Protein AF-A0A6G0V0Q5-F1 (afdb_monomer)

Radius of gyration: 39.5 Å; Cα contacts (8 Å, |Δi|>4): 167; chains: 1; bounding box: 77×67×100 Å

Mean predicted aligned error: 22.13 Å

Foldseek 3Di:
DDDDDDDDDDDDDDDPPVVVVVVVVVVVVVVPDPDDPCVVVVPPDCPVPVVVVVVVVQVVDPVNVVLVVQVVVLVVQLVVCVVVVPVVSNVVSVVSVVVSVVVVVCCVVVVCVVVVVPDDDDDDPDDDDPPVCPVVVCVVVVQDVVNVVLVVLLVQLLVLLVVLLVLVVCVVVVVDDLVVSQVVNLVSLVSNVVSVVVNPPDDPVVSCVVVVPDRPPSVVCNVVSGGPSPPVCPVLVVLVVLLLVLLVVLLVCLVVVNFQLLVNQVSLVSNLVSQVPNPPQDPPQQLNVLSVVVNVVSVPDDRRDGDDPVRSVVNSVSSVVSSVSVVVVVVVD

Solvent-accessible surface area (backbone atoms only — not comparable to full-atom values): 19683 Å² total; per-residue (Å²): 135,87,90,86,83,82,88,80,85,80,84,81,84,78,75,86,63,71,60,53,62,57,50,55,54,51,56,58,61,61,72,76,52,85,79,77,66,71,81,70,74,69,64,84,82,46,74,71,58,55,52,51,50,53,50,50,60,42,66,72,38,78,66,52,56,52,54,52,50,53,53,51,50,48,51,53,52,33,53,56,28,61,75,66,72,43,66,72,60,37,52,52,40,60,52,48,56,56,53,54,55,49,50,54,51,51,50,52,55,49,49,50,54,59,56,66,73,69,69,85,86,79,94,72,96,82,75,80,81,88,50,78,58,58,61,52,48,54,60,62,72,63,54,52,74,67,53,51,54,52,50,52,44,52,50,51,44,51,50,43,50,53,51,44,30,49,50,53,54,37,47,78,65,67,76,52,55,70,69,60,45,43,56,53,44,49,51,45,55,52,50,45,54,54,39,52,66,74,41,80,93,65,55,69,68,58,48,32,62,77,70,66,57,87,45,74,67,29,48,57,36,63,76,64,72,51,41,88,82,65,70,61,51,68,67,49,49,52,42,48,52,49,37,55,49,39,52,50,51,55,46,49,40,49,73,71,69,58,37,45,36,62,72,51,47,58,52,49,50,52,35,47,52,42,56,68,67,41,80,87,57,62,93,81,36,67,41,58,55,53,50,49,53,52,45,57,56,55,69,74,48,56,59,88,40,64,58,52,73,68,55,47,54,52,48,45,54,51,51,52,52,24,51,51,52,48,55,52,51,65,74,76,106

Structure (mmCIF, N/CA/C/O backbone):
data_AF-A0A6G0V0Q5-F1
#
_entry.id   AF-A0A6G0V0Q5-F1
#
loop_
_atom_site.group_PDB
_atom_site.id
_atom_site.type_symbol
_atom_site.label_atom_id
_atom_site.label_alt_id
_atom_site.label_comp_id
_atom_site.label_asym_id
_atom_site.label_entity_id
_atom_site.label_seq_id
_atom_site.pdbx_PDB_ins_code
_atom_site.Cartn_x
_atom_site.Cartn_y
_atom_site.Cartn_z
_atom_site.occupancy
_atom_site.B_iso_or_equiv
_atom_site.auth_seq_id
_atom_site.auth_comp_id
_atom_site.auth_asym_id
_atom_site.auth_atom_id
_atom_site.pdbx_PDB_model_num
ATOM 1 N N . MET A 1 1 ? -13.270 -45.642 -0.112 1.00 34.53 1 MET A N 1
ATOM 2 C CA . MET A 1 1 ? -12.967 -46.351 -1.374 1.00 34.53 1 MET A CA 1
ATOM 3 C C . MET A 1 1 ? -13.777 -45.644 -2.451 1.00 34.53 1 MET A C 1
ATOM 5 O O . MET A 1 1 ? -14.991 -45.691 -2.384 1.00 34.53 1 MET A O 1
ATOM 9 N N . ALA A 1 2 ? -13.220 -44.629 -3.108 1.00 39.75 2 ALA A N 1
ATOM 10 C CA . ALA A 1 2 ? -12.424 -44.746 -4.333 1.00 39.75 2 ALA A CA 1
ATOM 11 C C . ALA A 1 2 ? -13.223 -45.401 -5.471 1.00 39.75 2 ALA A C 1
ATOM 13 O O . ALA A 1 2 ? -13.279 -46.619 -5.514 1.00 39.75 2 ALA A O 1
ATOM 14 N N . GLU A 1 3 ? -13.777 -44.603 -6.390 1.00 33.19 3 GLU A N 1
ATOM 15 C CA . GLU A 1 3 ? -13.448 -44.770 -7.809 1.00 33.19 3 GLU A CA 1
ATOM 16 C C . GLU A 1 3 ? -13.852 -43.571 -8.671 1.00 33.19 3 GLU A C 1
ATOM 18 O O . GLU A 1 3 ? -14.898 -42.946 -8.524 1.00 33.19 3 GLU A O 1
ATOM 23 N N . ASN A 1 4 ? -12.918 -43.255 -9.553 1.00 41.00 4 ASN A N 1
ATOM 24 C CA . ASN A 1 4 ? -12.816 -42.133 -10.457 1.00 41.00 4 ASN A CA 1
ATOM 25 C C . ASN A 1 4 ? -13.014 -42.697 -11.866 1.00 41.00 4 ASN A C 1
ATOM 27 O O . ASN A 1 4 ? -12.263 -43.594 -12.238 1.00 41.00 4 ASN A O 1
ATOM 31 N N . THR A 1 5 ? -13.945 -42.181 -12.674 1.00 41.25 5 THR A N 1
ATOM 32 C CA . THR A 1 5 ? -13.919 -42.430 -14.127 1.00 41.25 5 THR A CA 1
ATOM 33 C C . THR A 1 5 ? -14.506 -41.279 -14.963 1.00 41.25 5 THR A C 1
ATOM 35 O O . THR A 1 5 ? -15.700 -41.169 -15.200 1.00 41.25 5 THR A O 1
ATOM 38 N N . LYS A 1 6 ? -13.583 -40.440 -15.455 1.00 40.84 6 LYS A N 1
ATOM 39 C CA . LYS A 1 6 ? -13.420 -39.997 -16.860 1.00 40.84 6 LYS A CA 1
ATOM 40 C C . LYS A 1 6 ? -14.631 -39.352 -17.571 1.00 40.84 6 LYS A C 1
ATOM 42 O O . LYS A 1 6 ? -15.393 -40.015 -18.268 1.00 40.84 6 LYS A O 1
ATOM 47 N N . LYS A 1 7 ? -14.686 -38.010 -17.554 1.00 44.44 7 LYS A N 1
ATOM 48 C CA . LYS A 1 7 ? -15.401 -37.204 -18.566 1.00 44.44 7 LYS A CA 1
ATOM 49 C C . LYS A 1 7 ? -14.615 -37.215 -19.884 1.00 44.44 7 LYS A C 1
ATOM 51 O O . LYS A 1 7 ? -13.505 -36.695 -19.949 1.00 44.44 7 LYS A O 1
ATOM 56 N N . PHE A 1 8 ? -15.198 -37.805 -20.923 1.00 36.19 8 PHE A N 1
ATOM 57 C CA . PHE A 1 8 ? -14.689 -37.757 -22.293 1.00 36.19 8 PHE A CA 1
ATOM 58 C C . PHE A 1 8 ? -14.860 -36.349 -22.882 1.00 36.19 8 PHE A C 1
ATOM 60 O O . PHE A 1 8 ? -15.952 -35.784 -22.863 1.00 36.19 8 PHE A O 1
ATOM 67 N N . MET A 1 9 ? -13.770 -35.790 -23.406 1.00 36.09 9 MET A N 1
ATOM 68 C CA . MET A 1 9 ? -13.734 -34.505 -24.101 1.00 36.09 9 MET A CA 1
ATOM 69 C C . MET A 1 9 ? -14.060 -34.740 -25.580 1.00 36.09 9 MET A C 1
ATOM 71 O O . MET A 1 9 ? -13.239 -35.247 -26.342 1.00 36.09 9 MET A O 1
ATOM 75 N N . THR A 1 10 ? -15.293 -34.436 -25.975 1.00 35.78 10 THR A N 1
ATOM 76 C CA . THR A 1 10 ? -15.750 -34.476 -27.370 1.00 35.78 10 THR A CA 1
ATOM 77 C C . THR A 1 10 ? -15.292 -33.219 -28.105 1.00 35.78 10 THR A C 1
ATOM 79 O O . THR A 1 10 ? -15.740 -32.119 -27.783 1.00 35.78 10 THR A O 1
ATOM 82 N N . TRP A 1 11 ? -14.421 -33.376 -29.102 1.00 36.09 11 TRP A N 1
ATOM 83 C CA . TRP A 1 11 ? -14.030 -32.300 -30.014 1.00 36.09 11 TRP A CA 1
ATOM 84 C C . TRP A 1 11 ? -15.169 -32.004 -30.997 1.00 36.09 11 TRP A C 1
ATOM 86 O O . TRP A 1 11 ? -15.582 -32.874 -31.762 1.00 36.09 11 TRP A O 1
ATOM 96 N N . ARG A 1 12 ? -15.688 -30.772 -30.970 1.00 39.75 12 ARG A N 1
ATOM 97 C CA . ARG A 1 12 ? -16.626 -30.246 -31.970 1.00 39.75 12 ARG A CA 1
ATOM 98 C C . ARG A 1 12 ? -15.810 -29.721 -33.155 1.00 39.75 12 ARG A C 1
ATOM 100 O O . ARG A 1 12 ? -15.007 -28.814 -32.979 1.00 39.75 12 ARG A O 1
ATOM 107 N N . VAL A 1 13 ? -15.997 -30.306 -34.337 1.00 52.47 13 VAL A N 1
ATOM 108 C CA . VAL A 1 13 ? -15.347 -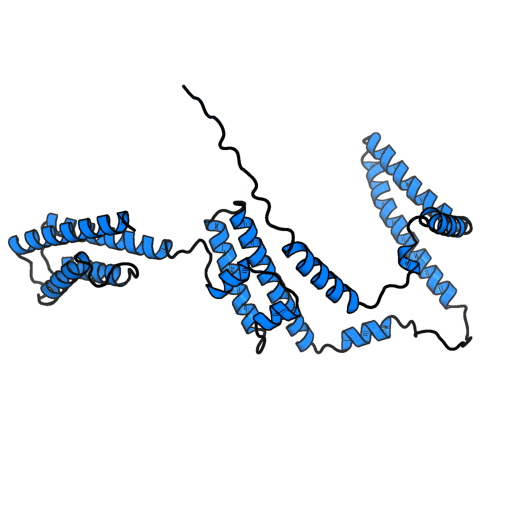29.873 -35.585 1.00 52.47 13 VAL A CA 1
ATOM 109 C C . VAL A 1 13 ? -16.113 -28.670 -36.142 1.00 52.47 13 VAL A C 1
ATOM 111 O O . VAL A 1 13 ? -17.289 -28.801 -36.477 1.00 52.47 13 VAL A O 1
ATOM 114 N N . GLU A 1 14 ? -15.471 -27.501 -36.205 1.00 46.00 14 GLU A N 1
ATOM 115 C CA . GLU A 1 14 ? -16.023 -26.308 -36.863 1.00 46.00 14 GLU A CA 1
ATOM 116 C C . GLU A 1 14 ? -15.922 -26.397 -38.402 1.00 46.00 14 GLU A C 1
ATOM 118 O O . GLU A 1 14 ? -15.010 -27.053 -38.920 1.00 46.00 14 GLU A O 1
ATOM 123 N N . PRO A 1 15 ? -16.840 -25.760 -39.159 1.00 45.09 15 PRO A N 1
ATOM 124 C CA . PRO A 1 15 ? -16.882 -25.861 -40.614 1.00 45.09 15 PRO A CA 1
ATOM 125 C C . PRO A 1 15 ? -15.706 -25.165 -41.314 1.00 45.09 15 PRO A C 1
ATOM 127 O O . PRO A 1 15 ? -15.159 -24.162 -40.864 1.00 45.09 15 PRO A O 1
ATOM 130 N N . ARG A 1 16 ? -15.372 -25.706 -42.488 1.00 44.28 16 ARG A N 1
ATOM 131 C CA . ARG A 1 16 ? -14.200 -25.461 -43.347 1.00 44.28 16 ARG A CA 1
ATOM 132 C C . ARG A 1 16 ? -14.126 -24.075 -44.022 1.00 44.28 16 ARG A C 1
ATOM 134 O O . ARG A 1 16 ? -13.493 -23.964 -45.068 1.00 44.28 16 ARG A O 1
ATOM 141 N N . GLU A 1 17 ? -14.765 -23.041 -43.480 1.00 43.56 17 GLU A N 1
ATOM 142 C CA . GLU A 1 17 ? -14.774 -21.690 -44.073 1.00 43.56 17 GLU A CA 1
ATOM 143 C C . GLU A 1 17 ? -13.626 -20.803 -43.554 1.00 43.56 17 GLU A C 1
ATOM 145 O O . GLU A 1 17 ? -13.048 -20.035 -44.322 1.00 43.56 17 GLU A O 1
ATOM 150 N N . SER A 1 18 ? -13.171 -21.001 -42.311 1.00 44.22 18 SER A N 1
ATOM 151 C CA . SER A 1 18 ? -12.103 -20.197 -41.682 1.00 44.22 18 SER A CA 1
ATOM 152 C C . SER A 1 18 ? -10.687 -20.450 -42.231 1.00 44.22 18 SER A C 1
ATOM 154 O O . SER A 1 18 ? -9.778 -19.642 -42.032 1.00 44.22 18 SER A O 1
ATOM 156 N N . LEU A 1 19 ? -10.482 -21.545 -42.971 1.00 46.09 19 LEU A N 1
ATOM 157 C CA . LEU A 1 19 ? -9.194 -21.866 -43.603 1.00 46.09 19 LEU A CA 1
ATOM 158 C C . LEU A 1 19 ? -8.945 -21.062 -44.888 1.00 46.09 19 LEU A C 1
ATOM 160 O O . LEU A 1 19 ? -7.790 -20.859 -45.268 1.00 46.09 19 LEU A O 1
ATOM 164 N N . ASN A 1 20 ? -10.003 -20.577 -45.546 1.00 46.88 20 ASN A N 1
ATOM 165 C CA . ASN A 1 20 ? -9.867 -19.855 -46.811 1.00 46.88 20 ASN A CA 1
ATOM 166 C C . ASN A 1 20 ? -9.464 -18.385 -46.592 1.00 46.88 20 ASN A C 1
ATOM 168 O O . ASN A 1 20 ? -8.639 -17.860 -47.337 1.00 46.88 20 ASN A O 1
ATOM 172 N N . GLU A 1 21 ? -9.933 -17.740 -45.518 1.00 46.75 21 GLU A N 1
ATOM 173 C CA . GLU A 1 21 ? -9.506 -16.376 -45.150 1.00 46.75 21 GLU A CA 1
ATOM 174 C C . GLU A 1 21 ? -8.035 -16.306 -44.708 1.00 46.75 21 GLU A C 1
ATOM 176 O O . GLU A 1 21 ? -7.322 -15.344 -45.024 1.00 46.75 21 GLU A O 1
ATOM 181 N N . GLN A 1 22 ? -7.533 -17.359 -44.054 1.00 45.41 22 GLN A N 1
ATOM 182 C CA . GLN A 1 22 ? -6.114 -17.464 -43.702 1.00 45.41 22 GLN A CA 1
ATOM 183 C C . GLN A 1 22 ? -5.225 -17.723 -44.933 1.00 45.41 22 GLN A C 1
ATOM 185 O O . GLN A 1 22 ? -4.108 -17.201 -45.006 1.00 45.41 22 GLN A O 1
ATOM 190 N N . ALA A 1 23 ? -5.720 -18.464 -45.932 1.00 48.12 23 ALA A N 1
ATOM 191 C CA . ALA A 1 23 ? -5.013 -18.703 -47.192 1.00 48.12 23 ALA A CA 1
ATOM 192 C C . ALA A 1 23 ? -4.948 -17.446 -48.083 1.00 48.12 23 ALA A C 1
ATOM 194 O O . ALA A 1 23 ? -3.892 -17.137 -48.642 1.00 48.12 23 ALA A O 1
ATOM 195 N N . VAL A 1 24 ? -6.032 -16.664 -48.154 1.00 50.34 24 VAL A N 1
ATOM 196 C CA . VAL A 1 24 ? -6.073 -15.391 -48.900 1.00 50.34 24 VAL A CA 1
ATOM 197 C C . VAL A 1 24 ? -5.169 -14.332 -48.253 1.00 50.34 24 VAL A C 1
ATOM 199 O O . VAL A 1 24 ? -4.482 -13.594 -48.964 1.00 50.34 24 VAL A O 1
ATOM 202 N N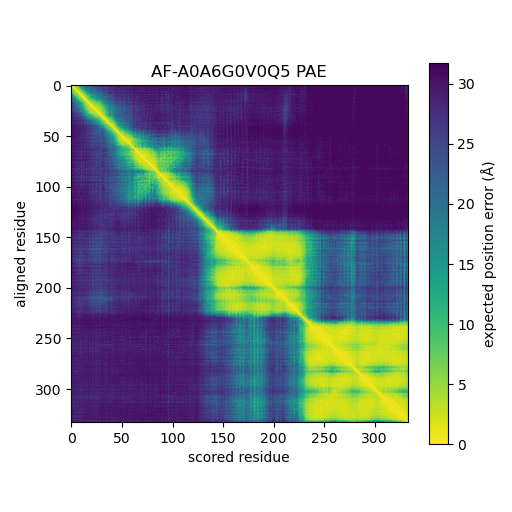 . SER A 1 25 ? -5.084 -14.302 -46.918 1.00 46.94 25 SER A N 1
ATOM 203 C CA . SER A 1 25 ? -4.175 -13.400 -46.193 1.00 46.94 25 SER A CA 1
ATOM 204 C C . SER A 1 25 ? -2.698 -13.769 -46.382 1.00 46.94 25 SER A C 1
ATOM 206 O O . SER A 1 25 ? -1.870 -12.879 -46.578 1.00 46.94 25 SER A O 1
ATOM 208 N N . ARG A 1 26 ? -2.351 -15.067 -46.423 1.00 45.91 26 ARG A N 1
ATOM 209 C CA . ARG A 1 26 ? -0.985 -15.518 -46.764 1.00 45.91 26 ARG A CA 1
ATOM 210 C C . ARG A 1 26 ? -0.574 -15.129 -48.187 1.00 45.91 26 ARG A C 1
ATOM 212 O O . ARG A 1 26 ? 0.546 -14.659 -48.367 1.00 45.91 26 ARG A O 1
ATOM 219 N N . ASN A 1 27 ? -1.480 -15.240 -49.162 1.00 43.81 27 ASN A N 1
ATOM 220 C CA . ASN A 1 27 ? -1.188 -14.894 -50.559 1.00 43.81 27 ASN A CA 1
ATOM 221 C C . ASN A 1 27 ? -1.020 -13.385 -50.809 1.00 43.81 27 ASN A C 1
ATOM 223 O O . ASN A 1 27 ? -0.311 -12.989 -51.733 1.00 43.81 27 ASN A O 1
ATOM 227 N N . ARG A 1 28 ? -1.626 -12.515 -49.988 1.00 45.28 28 ARG A N 1
ATOM 228 C CA . ARG A 1 28 ? -1.361 -11.065 -50.065 1.00 45.28 28 ARG A CA 1
ATOM 229 C C . ARG A 1 28 ? -0.035 -10.668 -49.419 1.00 45.28 28 ARG A C 1
ATOM 231 O O . ARG A 1 28 ? 0.594 -9.722 -49.882 1.00 45.28 28 ARG A O 1
ATOM 238 N N . ILE A 1 29 ? 0.418 -11.408 -48.405 1.00 43.00 29 ILE A N 1
ATOM 239 C CA . ILE A 1 29 ? 1.735 -11.194 -47.787 1.00 43.00 29 ILE A CA 1
ATOM 240 C C . ILE A 1 29 ? 2.863 -11.646 -48.733 1.00 43.00 29 ILE A C 1
ATOM 242 O O . ILE A 1 29 ? 3.910 -11.004 -48.777 1.00 43.00 29 ILE A O 1
ATOM 246 N N . SER A 1 30 ? 2.645 -12.681 -49.555 1.00 42.72 30 SER A N 1
ATOM 247 C CA . SER A 1 30 ? 3.636 -13.154 -50.536 1.00 42.72 30 SER A CA 1
ATOM 248 C C . SER A 1 30 ? 3.780 -12.275 -51.787 1.00 42.72 30 SER A C 1
ATOM 250 O O . SER A 1 30 ? 4.766 -12.416 -52.497 1.00 42.72 30 SER A O 1
ATOM 252 N N . ALA A 1 31 ? 2.834 -11.373 -52.070 1.00 46.22 31 ALA A N 1
ATOM 253 C CA . ALA A 1 31 ? 2.864 -10.516 -53.263 1.00 46.22 31 ALA A CA 1
ATOM 254 C C . ALA A 1 31 ? 3.615 -9.178 -53.068 1.00 46.22 31 ALA A C 1
ATOM 256 O O . ALA A 1 31 ? 3.847 -8.462 -54.037 1.00 46.22 31 ALA A O 1
ATOM 257 N N . ILE A 1 32 ? 3.979 -8.822 -51.828 1.00 46.44 32 ILE A N 1
ATOM 258 C CA . ILE A 1 32 ? 4.611 -7.529 -51.479 1.00 46.44 32 ILE A CA 1
ATOM 259 C C . ILE A 1 32 ? 6.122 -7.679 -51.207 1.00 46.44 32 ILE A C 1
ATOM 261 O O . ILE A 1 32 ? 6.844 -6.692 -51.080 1.00 46.44 32 ILE A O 1
ATOM 265 N N . ILE A 1 33 ? 6.631 -8.911 -51.161 1.00 41.56 33 ILE A N 1
ATOM 266 C CA . ILE A 1 33 ? 8.054 -9.196 -50.969 1.00 41.56 33 ILE A CA 1
ATOM 267 C C . ILE A 1 33 ? 8.647 -9.526 -52.346 1.00 41.56 33 ILE A C 1
ATOM 269 O O . ILE A 1 33 ? 8.149 -10.450 -52.989 1.00 41.56 33 ILE A O 1
ATOM 273 N N . PRO A 1 34 ? 9.681 -8.813 -52.830 1.00 40.66 34 PRO A N 1
ATOM 274 C CA . PRO A 1 34 ? 10.358 -9.208 -54.058 1.00 40.66 34 PRO A CA 1
ATOM 275 C C . PRO A 1 34 ? 10.940 -10.616 -53.887 1.00 40.66 34 PRO A C 1
ATOM 277 O O . PRO A 1 34 ? 11.586 -10.916 -52.880 1.00 40.66 34 PRO A O 1
ATOM 280 N N . SER A 1 35 ? 10.678 -11.486 -54.859 1.00 53.34 35 SER A N 1
ATOM 281 C CA . SER A 1 35 ? 11.159 -12.863 -54.881 1.00 53.34 35 SER A CA 1
ATOM 282 C C . SER A 1 35 ? 12.685 -12.894 -54.842 1.00 53.34 35 SER A C 1
ATOM 284 O O . SER A 1 35 ? 13.363 -12.202 -55.599 1.00 53.34 35 SER A O 1
ATOM 286 N N . ILE A 1 36 ? 13.220 -13.734 -53.961 1.00 43.25 36 ILE A N 1
ATOM 287 C CA . ILE A 1 36 ? 14.634 -14.107 -53.951 1.00 43.25 36 ILE A CA 1
ATOM 288 C C . ILE A 1 36 ? 14.915 -14.857 -55.271 1.00 43.25 36 ILE A C 1
ATOM 290 O O . ILE A 1 36 ? 14.107 -15.717 -55.630 1.00 43.25 36 ILE A O 1
ATOM 294 N N . PRO A 1 37 ? 16.004 -14.556 -56.004 1.00 42.22 37 PRO A N 1
ATOM 295 C CA . PRO A 1 37 ? 16.344 -15.261 -57.241 1.00 42.22 37 PRO A CA 1
ATOM 296 C C . PRO A 1 37 ? 16.457 -16.778 -57.009 1.00 42.22 37 PRO A C 1
ATOM 298 O O . PRO A 1 37 ? 16.998 -17.221 -55.991 1.00 42.22 37 PRO A O 1
ATOM 301 N N . GLU A 1 38 ? 15.936 -17.574 -57.952 1.00 46.81 38 GLU A N 1
ATOM 302 C CA . GLU A 1 38 ? 15.825 -19.045 -57.863 1.00 46.81 38 GLU A CA 1
ATOM 303 C C . GLU A 1 38 ? 17.177 -19.774 -57.708 1.00 46.81 38 GLU A C 1
ATOM 305 O O . GLU A 1 38 ? 17.227 -20.942 -57.314 1.00 46.81 38 GLU A O 1
ATOM 310 N N . ASP A 1 39 ? 18.286 -19.062 -57.895 1.00 41.56 39 ASP A N 1
ATOM 311 C CA . ASP A 1 39 ? 19.655 -19.552 -57.727 1.00 41.56 39 ASP A CA 1
ATOM 312 C C . ASP A 1 39 ? 19.982 -19.902 -56.258 1.00 41.56 39 ASP A C 1
ATOM 314 O O . ASP A 1 39 ? 20.827 -20.756 -55.985 1.00 41.56 39 ASP A O 1
ATOM 318 N N . ILE A 1 40 ? 19.284 -19.286 -55.293 1.00 41.00 40 ILE A N 1
ATOM 319 C CA . ILE A 1 40 ? 19.487 -19.529 -53.851 1.00 41.00 40 ILE A CA 1
ATOM 320 C C . ILE A 1 40 ? 18.658 -20.725 -53.347 1.00 41.00 40 ILE A C 1
ATOM 322 O O . ILE A 1 40 ? 19.045 -21.378 -52.376 1.00 41.00 40 ILE A O 1
ATOM 326 N N . LEU A 1 41 ? 17.545 -21.065 -54.007 1.00 39.81 41 LEU A N 1
ATOM 327 C CA . LEU A 1 41 ? 16.603 -22.090 -53.529 1.00 39.81 41 LEU A CA 1
ATOM 328 C C . LEU A 1 41 ? 16.871 -23.504 -54.072 1.00 39.81 41 LEU A C 1
ATOM 330 O O . LEU A 1 41 ? 16.374 -24.470 -53.497 1.00 39.81 41 LEU A O 1
ATOM 334 N N . SER A 1 42 ? 17.707 -23.665 -55.103 1.00 42.50 42 SER A N 1
ATOM 335 C CA . SER A 1 42 ? 18.097 -24.992 -55.619 1.00 42.50 42 SER A CA 1
ATOM 336 C C . SER A 1 42 ? 19.345 -25.603 -54.952 1.00 42.50 42 SER A C 1
ATOM 338 O O . SER A 1 42 ? 19.746 -26.723 -55.273 1.00 42.50 42 SER A O 1
ATOM 340 N N . SER A 1 43 ? 19.934 -24.945 -53.948 1.00 40.53 43 SER A N 1
ATOM 341 C CA . SER A 1 43 ? 21.175 -25.390 -53.285 1.00 40.53 43 SER A CA 1
ATOM 342 C C . SER A 1 43 ? 20.981 -26.449 -52.182 1.00 40.53 43 SER A C 1
ATOM 344 O O . SER A 1 43 ? 21.671 -26.452 -51.165 1.00 40.53 43 SER A O 1
ATOM 346 N N . GLY A 1 44 ? 20.079 -27.410 -52.396 1.00 39.56 44 GLY A N 1
ATOM 347 C CA . GLY A 1 44 ? 19.894 -28.582 -51.525 1.00 39.56 44 GLY A CA 1
ATOM 348 C C . GLY A 1 44 ? 20.911 -29.716 -51.738 1.00 39.56 44 GLY A C 1
ATOM 349 O O . GLY A 1 44 ? 20.859 -30.720 -51.038 1.00 39.56 44 GLY A O 1
ATOM 350 N N . SER A 1 45 ? 21.843 -29.590 -52.691 1.00 37.84 45 SER A N 1
ATOM 351 C CA . SER A 1 45 ? 22.806 -30.656 -53.024 1.00 37.84 45 SER A CA 1
ATOM 352 C C . SER A 1 45 ? 24.173 -30.126 -53.499 1.00 37.84 45 SER A C 1
ATOM 354 O O . SER A 1 45 ? 24.798 -30.704 -54.389 1.00 37.84 45 SER A O 1
ATOM 356 N N . GLN A 1 46 ? 24.663 -29.022 -52.922 1.00 37.19 46 GLN A N 1
ATOM 357 C CA . GLN A 1 46 ? 25.966 -28.430 -53.286 1.00 37.19 46 GLN A CA 1
ATOM 358 C C . GLN A 1 46 ? 26.958 -28.253 -52.124 1.00 37.19 46 GLN A C 1
ATOM 360 O O . GLN A 1 46 ? 28.075 -27.797 -52.347 1.00 37.19 46 GLN A O 1
ATOM 365 N N . GLY A 1 47 ? 26.633 -28.690 -50.902 1.00 38.25 47 GLY A N 1
ATOM 366 C CA . GLY A 1 47 ? 27.566 -28.600 -49.765 1.00 38.25 47 GLY A CA 1
ATOM 367 C C . GLY A 1 47 ? 28.858 -29.415 -49.948 1.00 38.25 47 GLY A C 1
ATOM 368 O O . GLY A 1 47 ? 29.920 -29.022 -49.474 1.00 38.25 47 GLY A O 1
ATOM 369 N N . ASN A 1 48 ? 28.801 -30.521 -50.699 1.00 41.72 48 ASN A N 1
ATOM 370 C CA . ASN A 1 48 ? 29.962 -31.387 -50.929 1.00 41.72 48 ASN A CA 1
ATOM 371 C C . ASN A 1 48 ? 30.899 -30.891 -52.044 1.00 41.72 48 ASN A C 1
ATOM 373 O O . ASN A 1 48 ? 32.074 -31.245 -52.048 1.00 41.72 48 ASN A O 1
ATOM 377 N N . THR A 1 49 ? 30.426 -30.076 -52.990 1.00 43.06 49 THR A N 1
ATOM 378 C CA . THR A 1 49 ? 31.231 -29.665 -54.158 1.00 43.06 49 THR A CA 1
ATOM 379 C C . THR A 1 49 ? 32.009 -28.374 -53.892 1.00 43.06 49 THR A C 1
ATOM 381 O O . THR A 1 49 ? 33.182 -28.288 -54.258 1.00 43.06 49 THR A O 1
ATOM 384 N N . GLU A 1 50 ? 31.411 -27.418 -53.177 1.00 42.22 50 GLU A N 1
ATOM 385 C CA . GLU A 1 50 ? 32.069 -26.174 -52.748 1.00 42.22 50 GLU A CA 1
ATOM 386 C C . GLU A 1 50 ? 33.132 -26.439 -51.671 1.00 42.22 50 GLU A C 1
ATOM 388 O O . GLU A 1 50 ? 34.275 -26.000 -51.802 1.00 42.22 50 GLU A O 1
ATOM 393 N N . MET A 1 51 ? 32.824 -27.276 -50.670 1.00 43.09 51 MET A N 1
ATOM 394 C CA . MET A 1 51 ? 33.804 -27.692 -49.661 1.00 43.09 51 MET A CA 1
ATOM 395 C C . MET A 1 51 ? 34.976 -28.456 -50.293 1.00 43.09 51 MET A C 1
ATOM 397 O O . MET A 1 51 ? 36.124 -28.200 -49.946 1.00 43.09 51 MET A O 1
ATOM 401 N N . ASN A 1 52 ? 34.731 -29.312 -51.292 1.00 48.03 52 ASN A N 1
ATOM 402 C CA . ASN A 1 52 ? 35.805 -29.994 -52.021 1.00 48.03 52 ASN A CA 1
ATOM 403 C C . ASN A 1 52 ? 36.644 -29.053 -52.903 1.00 48.03 52 ASN A C 1
ATOM 405 O O . ASN A 1 52 ? 37.831 -29.313 -53.091 1.00 48.03 52 ASN A O 1
ATOM 409 N N . ARG A 1 53 ? 36.081 -27.961 -53.435 1.00 50.25 53 ARG A N 1
ATOM 410 C CA . ARG A 1 53 ? 36.840 -26.936 -54.177 1.00 50.25 53 ARG A CA 1
ATOM 411 C C . ARG A 1 53 ? 37.698 -26.077 -53.253 1.00 50.25 53 ARG A C 1
ATOM 413 O O . ARG A 1 53 ? 38.864 -25.847 -53.564 1.00 50.25 53 ARG A O 1
ATOM 420 N N . LEU A 1 54 ? 37.160 -25.682 -52.101 1.00 50.28 54 LEU A N 1
ATOM 421 C CA . LEU A 1 54 ? 37.874 -24.910 -51.082 1.00 50.28 54 LEU A CA 1
ATOM 422 C C . LEU A 1 54 ? 38.976 -25.736 -50.406 1.00 50.28 54 LEU A C 1
ATOM 424 O O . LEU A 1 54 ? 40.090 -25.245 -50.235 1.00 50.28 54 LEU A O 1
ATOM 428 N N . VAL A 1 55 ? 38.715 -27.015 -50.112 1.00 54.53 55 VAL A N 1
ATOM 429 C CA . VAL A 1 55 ? 39.722 -27.966 -49.609 1.00 54.53 55 VAL A CA 1
ATOM 430 C C . VAL A 1 55 ? 40.810 -28.209 -50.655 1.00 54.53 55 VAL A C 1
ATOM 432 O O . VAL A 1 55 ? 41.989 -28.209 -50.308 1.00 54.53 55 VAL A O 1
ATOM 435 N N . LYS A 1 56 ? 40.456 -28.334 -51.942 1.00 53.78 56 LYS A N 1
ATOM 436 C CA . LYS A 1 56 ? 41.448 -28.435 -53.026 1.00 53.78 56 LYS A CA 1
ATOM 437 C C . LYS A 1 56 ? 42.305 -27.171 -53.145 1.00 53.78 56 LYS A C 1
ATOM 439 O O . LYS A 1 56 ? 43.518 -27.310 -53.229 1.00 53.78 56 LYS A O 1
ATOM 444 N N . HIS A 1 57 ? 41.714 -25.974 -53.059 1.00 52.88 57 HIS A N 1
ATOM 445 C CA . HIS A 1 57 ? 42.442 -24.693 -53.072 1.00 52.88 57 HIS A CA 1
ATOM 446 C C . HIS A 1 57 ? 43.342 -24.490 -51.840 1.00 52.88 57 HIS A C 1
ATOM 448 O O . HIS A 1 57 ? 44.441 -23.936 -51.950 1.00 52.88 57 HIS A O 1
ATOM 454 N N . ALA A 1 58 ? 42.909 -24.967 -50.671 1.00 51.38 58 ALA A N 1
ATOM 455 C CA . ALA A 1 58 ? 43.694 -24.939 -49.441 1.00 51.38 58 ALA A CA 1
ATOM 456 C C . ALA A 1 58 ? 44.868 -25.937 -49.475 1.00 51.38 58 ALA A C 1
ATOM 458 O O . ALA A 1 58 ? 45.958 -25.608 -49.015 1.00 51.38 58 ALA A O 1
ATOM 459 N N . LEU A 1 59 ? 44.680 -27.124 -50.065 1.00 52.59 59 LEU A N 1
ATOM 460 C CA . LEU A 1 59 ? 45.717 -28.157 -50.194 1.00 52.59 59 LEU A CA 1
ATOM 461 C C . LEU A 1 59 ? 46.782 -27.838 -51.256 1.00 52.59 59 LEU A C 1
ATOM 463 O O . LEU A 1 59 ? 47.895 -28.347 -51.160 1.00 52.59 59 LEU A O 1
ATOM 467 N N . THR A 1 60 ? 46.489 -26.974 -52.230 1.00 55.88 60 THR A N 1
ATOM 468 C CA . THR A 1 60 ? 47.483 -26.479 -53.203 1.00 55.88 60 THR A CA 1
ATOM 469 C C . THR A 1 60 ? 48.465 -25.451 -52.633 1.00 55.88 60 THR A C 1
ATOM 471 O O . THR A 1 60 ? 49.477 -25.170 -53.270 1.00 55.88 60 THR A O 1
ATOM 474 N N . ASN A 1 61 ? 48.207 -24.898 -51.441 1.00 50.06 61 ASN A N 1
ATOM 475 C CA . ASN A 1 61 ? 49.092 -23.929 -50.795 1.00 50.06 61 ASN A CA 1
ATOM 476 C C . ASN A 1 61 ? 49.930 -24.629 -49.717 1.00 50.06 61 ASN A C 1
ATOM 478 O O . ASN A 1 61 ? 49.376 -24.949 -48.669 1.00 50.06 61 ASN A O 1
ATOM 482 N N . PRO A 1 62 ? 51.250 -24.834 -49.891 1.00 58.84 62 PRO A N 1
ATOM 483 C CA . PRO A 1 62 ? 52.058 -25.670 -48.993 1.00 58.84 62 PRO A CA 1
ATOM 484 C C . PRO A 1 62 ? 52.064 -25.198 -47.528 1.00 58.84 62 PRO A C 1
ATOM 486 O O . PRO A 1 62 ? 52.328 -25.987 -46.626 1.00 58.84 62 PRO A O 1
ATOM 489 N N . PHE A 1 63 ? 51.724 -23.933 -47.265 1.00 59.31 63 PHE A N 1
ATOM 490 C CA . PHE A 1 63 ? 51.705 -23.342 -45.925 1.00 59.31 63 PHE A CA 1
ATOM 491 C C . PHE A 1 63 ? 50.436 -23.651 -45.109 1.00 59.31 63 PHE A C 1
ATOM 493 O O . PHE A 1 63 ? 50.492 -23.672 -43.878 1.00 59.31 63 PHE A O 1
ATOM 500 N N . VAL A 1 64 ? 49.303 -23.938 -45.760 1.00 56.88 64 VAL A N 1
ATOM 501 C CA . VAL A 1 64 ? 48.017 -24.192 -45.079 1.00 56.88 64 VAL A CA 1
ATOM 502 C C . VAL A 1 64 ? 47.958 -25.596 -44.445 1.00 56.88 64 VAL A C 1
ATOM 504 O O . VAL A 1 64 ? 47.599 -25.691 -43.267 1.00 56.88 64 VAL A O 1
ATOM 507 N N . PRO A 1 65 ? 48.393 -26.682 -45.121 1.00 61.56 65 PRO A N 1
ATOM 508 C CA . PRO A 1 65 ? 48.512 -28.005 -44.510 1.00 61.56 65 PRO A CA 1
ATOM 509 C C . PRO A 1 65 ? 49.478 -28.018 -43.324 1.00 61.56 65 PRO A C 1
ATOM 511 O O . PRO A 1 65 ? 49.210 -28.679 -42.324 1.00 61.56 65 PRO A O 1
ATOM 514 N N . VAL A 1 66 ? 50.571 -27.250 -43.396 1.00 67.75 66 VAL A N 1
ATOM 515 C CA . VAL A 1 66 ? 51.574 -27.161 -42.321 1.00 67.75 66 VAL A CA 1
ATOM 516 C C . VAL A 1 66 ? 50.978 -26.516 -41.066 1.00 67.75 66 VAL A C 1
ATOM 518 O O . VAL A 1 66 ? 51.126 -27.059 -39.971 1.00 67.75 66 VAL A O 1
ATOM 521 N N . GLY A 1 67 ? 50.232 -25.414 -41.206 1.00 64.31 67 GLY A N 1
ATOM 522 C CA . GLY A 1 67 ? 49.543 -24.777 -40.073 1.00 64.31 67 GLY A CA 1
ATOM 523 C C . GLY A 1 67 ? 48.460 -25.665 -39.449 1.00 64.31 67 GLY A C 1
ATOM 524 O O . GLY A 1 67 ? 48.300 -25.711 -38.223 1.00 64.31 67 GLY A O 1
ATOM 525 N N . MET A 1 68 ? 47.757 -26.435 -40.281 1.00 67.81 68 MET A N 1
ATOM 526 C CA . MET A 1 68 ? 46.753 -27.397 -39.826 1.00 67.81 68 MET A CA 1
ATOM 527 C C . MET A 1 68 ? 47.390 -28.590 -39.088 1.00 67.81 68 MET A C 1
ATOM 529 O O . MET A 1 68 ? 46.882 -29.016 -38.054 1.00 67.81 68 MET A O 1
ATOM 533 N N . PHE A 1 69 ? 48.555 -29.077 -39.527 1.00 71.00 69 PHE A N 1
ATOM 534 C CA . PHE A 1 69 ? 49.297 -30.128 -38.819 1.00 71.00 69 PHE A CA 1
ATOM 535 C C . PHE A 1 69 ? 49.809 -29.674 -37.447 1.00 71.00 69 PHE A C 1
ATOM 537 O O . PHE A 1 69 ? 49.719 -30.428 -36.477 1.00 71.00 69 PHE A O 1
ATOM 544 N N . VAL A 1 70 ? 50.302 -28.438 -37.334 1.00 70.69 70 VAL A N 1
ATOM 545 C CA . VAL A 1 70 ? 50.783 -27.882 -36.056 1.00 70.69 70 VAL A CA 1
ATOM 546 C C . VAL A 1 70 ? 49.635 -27.739 -35.052 1.00 70.69 70 VAL A C 1
ATOM 548 O O . VAL A 1 70 ? 49.772 -28.111 -33.885 1.00 70.69 70 VAL A O 1
ATOM 551 N N . THR A 1 71 ? 48.473 -27.263 -35.503 1.00 64.38 71 THR A N 1
ATOM 552 C CA . THR A 1 71 ? 47.296 -27.081 -34.636 1.00 64.38 71 THR A CA 1
ATOM 553 C C . THR A 1 71 ? 46.689 -28.410 -34.191 1.00 64.38 71 THR A C 1
ATOM 555 O O . THR A 1 71 ? 46.370 -28.564 -33.009 1.00 64.38 71 THR A O 1
ATOM 558 N N . VAL A 1 72 ? 46.617 -29.400 -35.085 1.00 69.12 72 VAL A N 1
ATOM 559 C CA . VAL A 1 72 ? 46.191 -30.765 -34.740 1.00 69.12 72 VAL A CA 1
ATOM 560 C C . VAL A 1 72 ? 47.197 -31.431 -33.791 1.00 69.12 72 VAL A C 1
ATOM 562 O O . VAL A 1 72 ? 46.788 -32.051 -32.810 1.00 69.12 72 VAL A O 1
ATOM 565 N N . GLY A 1 73 ? 48.504 -31.234 -33.994 1.00 70.12 73 GLY A N 1
ATOM 566 C CA . GLY A 1 73 ? 49.554 -31.732 -33.099 1.00 70.12 73 GLY A CA 1
ATOM 567 C C . GLY A 1 73 ? 49.457 -31.171 -31.675 1.00 70.12 73 GLY A C 1
ATOM 568 O O . GLY A 1 73 ? 49.557 -31.926 -30.704 1.00 70.12 73 GLY A O 1
ATOM 569 N N . CYS A 1 74 ? 49.174 -29.872 -31.527 1.00 64.19 74 CYS A N 1
ATOM 570 C CA . CYS A 1 74 ? 48.915 -29.262 -30.218 1.00 64.19 74 CYS A CA 1
ATOM 571 C C . CYS A 1 74 ? 47.678 -29.854 -29.527 1.00 64.19 74 CYS A C 1
ATOM 573 O O . CYS A 1 74 ? 47.693 -30.053 -28.311 1.00 64.19 74 CYS A O 1
ATOM 575 N N . LEU A 1 75 ? 46.625 -30.164 -30.286 1.00 65.75 75 LEU A N 1
ATOM 576 C CA . LEU A 1 75 ? 45.373 -30.720 -29.765 1.00 65.75 75 LEU A CA 1
ATOM 577 C C . LEU A 1 75 ? 45.536 -32.179 -29.312 1.00 65.75 75 LEU A C 1
ATOM 579 O O . LEU A 1 75 ? 45.110 -32.541 -28.214 1.00 65.75 75 LEU A O 1
ATOM 583 N N . VAL A 1 76 ? 46.233 -32.997 -30.104 1.00 71.25 76 VAL A N 1
ATOM 584 C CA . VAL A 1 76 ? 46.554 -34.393 -29.759 1.00 71.25 76 VAL A CA 1
ATOM 585 C C . VAL A 1 76 ? 47.515 -34.461 -28.566 1.00 71.25 76 VAL A C 1
ATOM 587 O O . VAL A 1 76 ? 47.315 -35.272 -27.658 1.00 71.25 76 VAL A O 1
ATOM 590 N N . GLY A 1 77 ? 48.516 -33.575 -28.510 1.00 64.38 77 GLY A N 1
ATOM 591 C CA . GLY A 1 77 ? 49.432 -33.449 -27.371 1.00 64.38 77 GLY A CA 1
ATOM 592 C C . GLY A 1 77 ? 48.718 -33.065 -26.072 1.00 64.38 77 GLY A C 1
ATOM 593 O O . GLY A 1 77 ? 48.986 -33.658 -25.025 1.00 64.38 77 GLY A O 1
ATOM 594 N N . MET A 1 78 ? 47.751 -32.145 -26.151 1.00 61.62 78 MET A N 1
ATOM 595 C CA . MET A 1 78 ? 46.907 -31.748 -25.021 1.00 61.62 78 MET A CA 1
ATOM 596 C C . MET A 1 78 ? 46.019 -32.907 -24.550 1.00 61.62 78 MET A C 1
ATOM 598 O O . MET A 1 78 ? 45.970 -33.193 -23.356 1.00 61.62 78 MET A O 1
ATOM 602 N N . CYS A 1 79 ? 45.389 -33.632 -25.476 1.00 59.72 79 CYS A N 1
ATOM 603 C CA . CYS A 1 79 ? 44.514 -34.758 -25.150 1.00 59.72 79 CYS A CA 1
ATOM 604 C C . CYS A 1 79 ? 45.288 -35.913 -24.480 1.00 59.72 79 CYS A C 1
ATOM 606 O O . CYS A 1 79 ? 44.878 -36.425 -23.438 1.00 59.72 79 CYS A O 1
ATOM 608 N N . LYS A 1 80 ? 46.480 -36.251 -24.995 1.00 63.31 80 LYS A N 1
ATOM 609 C CA . LYS A 1 80 ? 47.356 -37.285 -24.414 1.00 63.31 80 LYS A CA 1
ATOM 610 C C . LYS A 1 80 ? 47.960 -36.871 -23.062 1.00 63.31 80 LYS A C 1
ATOM 612 O O . LYS A 1 80 ? 48.155 -37.721 -22.195 1.00 63.31 80 LYS A O 1
ATOM 617 N N . ALA A 1 81 ? 48.234 -35.580 -22.849 1.00 57.88 81 ALA A N 1
ATOM 618 C CA . ALA A 1 81 ? 48.715 -35.058 -21.566 1.00 57.88 81 ALA A CA 1
ATOM 619 C C . ALA A 1 81 ? 47.622 -35.044 -20.481 1.00 57.88 81 ALA A C 1
ATOM 621 O O . ALA A 1 81 ? 47.916 -35.344 -19.323 1.00 57.88 81 ALA A O 1
ATOM 622 N N . THR A 1 82 ? 46.371 -34.765 -20.863 1.00 59.16 82 THR A N 1
ATOM 623 C CA . THR A 1 82 ? 45.201 -34.836 -19.974 1.00 59.16 82 THR A CA 1
ATOM 624 C C . THR A 1 82 ? 44.916 -36.271 -19.528 1.00 59.16 82 THR A C 1
ATOM 626 O O . THR A 1 82 ? 44.625 -36.497 -18.355 1.00 59.16 82 THR A O 1
ATOM 629 N N . LEU A 1 83 ? 45.086 -37.253 -20.420 1.00 62.09 83 LEU A N 1
ATOM 630 C CA . LEU A 1 83 ? 44.900 -38.670 -20.084 1.00 62.09 83 LEU A CA 1
ATOM 631 C C . LEU A 1 83 ? 45.989 -39.221 -19.145 1.00 62.09 83 LEU A C 1
ATOM 633 O O . LEU A 1 83 ? 45.691 -40.055 -18.297 1.00 62.09 83 LEU A O 1
ATOM 637 N N . ASN A 1 84 ? 47.221 -38.705 -19.212 1.00 68.69 84 ASN A N 1
ATOM 638 C CA . ASN A 1 84 ? 48.328 -39.130 -18.342 1.00 68.69 84 ASN A CA 1
ATOM 639 C C . ASN A 1 84 ? 48.450 -38.326 -17.023 1.00 68.69 84 ASN A C 1
ATOM 641 O O . ASN A 1 84 ? 49.464 -38.451 -16.337 1.00 68.69 84 ASN A O 1
ATOM 645 N N . ARG A 1 85 ? 47.454 -37.491 -16.664 1.00 57.41 85 ARG A N 1
ATOM 646 C CA . ARG A 1 85 ? 47.380 -36.706 -15.403 1.00 57.41 85 ARG A CA 1
ATOM 647 C C . ARG A 1 85 ? 48.636 -35.881 -15.049 1.00 57.41 85 ARG A C 1
ATOM 649 O O . ARG A 1 85 ? 48.879 -35.581 -13.883 1.00 57.41 85 ARG A O 1
ATOM 656 N N . ASN A 1 86 ? 49.428 -35.455 -16.034 1.00 60.78 86 ASN A N 1
ATOM 657 C CA . ASN A 1 86 ? 50.658 -34.694 -15.787 1.00 60.78 86 ASN A CA 1
ATOM 658 C C . ASN A 1 86 ? 50.439 -33.188 -16.041 1.00 60.78 86 ASN A C 1
ATOM 660 O O . ASN A 1 86 ? 50.498 -32.717 -17.182 1.00 60.78 86 ASN A O 1
ATOM 664 N N . MET A 1 87 ? 50.152 -32.433 -14.972 1.00 54.94 87 MET A N 1
ATOM 665 C CA . MET A 1 87 ? 49.667 -31.041 -15.039 1.00 54.94 87 MET A CA 1
ATOM 666 C C . MET A 1 87 ? 50.676 -30.043 -15.636 1.00 54.94 87 MET A C 1
ATOM 668 O O . MET A 1 87 ? 50.264 -29.080 -16.280 1.00 54.94 87 MET A O 1
ATOM 672 N N . TYR A 1 88 ? 51.984 -30.298 -15.521 1.00 61.09 88 TYR A N 1
ATOM 673 C CA . TYR A 1 88 ? 53.020 -29.405 -16.063 1.00 61.09 88 TYR A CA 1
ATOM 674 C C . TYR A 1 88 ? 53.021 -29.362 -17.603 1.00 61.09 88 TYR A C 1
ATOM 676 O O . TYR A 1 88 ? 53.157 -28.300 -18.211 1.00 61.09 88 TYR A O 1
ATOM 684 N N . ARG A 1 89 ? 52.797 -30.507 -18.266 1.00 55.59 89 ARG A N 1
ATOM 685 C CA . ARG A 1 89 ? 52.758 -30.572 -19.739 1.00 55.59 89 ARG A CA 1
ATOM 686 C C . ARG A 1 89 ? 51.470 -29.981 -20.310 1.00 55.59 89 ARG A C 1
ATOM 688 O O . ARG A 1 89 ? 51.529 -29.293 -21.323 1.00 55.59 89 ARG A O 1
ATOM 695 N N . ALA A 1 90 ? 50.331 -30.181 -19.645 1.00 54.47 90 ALA A N 1
ATOM 696 C CA . ALA A 1 90 ? 49.051 -29.593 -20.054 1.00 54.47 90 ALA A CA 1
ATOM 697 C C . ALA A 1 90 ? 49.105 -28.052 -20.094 1.00 54.47 90 ALA A C 1
ATOM 699 O O . ALA A 1 90 ? 48.545 -27.430 -20.998 1.00 54.47 90 ALA A O 1
ATOM 700 N N . GLN A 1 91 ? 49.856 -27.436 -19.175 1.00 55.00 91 GLN A N 1
ATOM 701 C CA . GLN A 1 91 ? 50.012 -25.983 -19.105 1.00 55.00 91 GLN A CA 1
ATOM 702 C C . GLN A 1 91 ? 50.876 -25.410 -20.248 1.00 55.00 91 GLN A C 1
ATOM 704 O O . GLN A 1 91 ? 50.588 -24.319 -20.744 1.00 55.00 91 GLN A O 1
ATOM 709 N N . ILE A 1 92 ? 51.870 -26.161 -20.742 1.00 64.50 92 ILE A N 1
ATOM 710 C CA . ILE A 1 92 ? 52.631 -25.799 -21.955 1.00 64.50 92 ILE A CA 1
ATOM 711 C C . ILE A 1 92 ? 51.718 -25.821 -23.189 1.00 64.50 92 ILE A C 1
ATOM 713 O O . ILE A 1 92 ? 51.756 -24.891 -23.995 1.00 64.50 92 ILE A O 1
ATOM 717 N N . TYR A 1 93 ? 50.835 -26.817 -23.315 1.00 60.28 93 TYR A N 1
ATOM 718 C CA . TYR A 1 93 ? 49.885 -26.883 -24.433 1.00 60.28 93 TYR A CA 1
ATOM 719 C C . TYR A 1 93 ? 48.809 -25.782 -24.376 1.00 60.28 93 TYR A C 1
ATOM 721 O O . TYR A 1 93 ? 48.388 -25.294 -25.425 1.00 60.28 93 TYR A O 1
ATOM 729 N N . MET A 1 94 ? 48.415 -25.328 -23.178 1.00 60.00 94 MET A N 1
ATOM 730 C CA . MET A 1 94 ? 47.529 -24.163 -23.004 1.00 60.00 94 MET A CA 1
ATOM 731 C C . MET A 1 94 ? 48.176 -22.874 -23.532 1.00 60.00 94 MET A C 1
ATOM 733 O O . MET A 1 94 ? 47.521 -22.077 -24.200 1.00 60.00 94 MET A O 1
ATOM 737 N N . ARG A 1 95 ? 49.483 -22.698 -23.299 1.00 57.75 95 ARG A N 1
ATOM 738 C CA . ARG A 1 95 ? 50.251 -21.557 -23.824 1.00 57.75 95 ARG A CA 1
ATOM 739 C C . ARG A 1 95 ? 50.562 -21.685 -25.321 1.00 57.75 95 ARG A C 1
ATOM 741 O O . ARG A 1 95 ? 50.556 -20.682 -26.030 1.00 57.75 95 ARG A O 1
ATOM 748 N N . GLY A 1 96 ? 50.745 -22.907 -25.827 1.00 62.09 96 GLY A N 1
ATOM 749 C CA . GLY A 1 96 ? 50.967 -23.180 -27.253 1.00 62.09 96 GLY A CA 1
ATOM 750 C C . GLY A 1 96 ? 49.795 -22.769 -28.154 1.00 62.09 96 GLY A C 1
ATOM 751 O O . GLY A 1 96 ? 50.013 -22.300 -29.270 1.00 62.09 96 GLY A O 1
ATOM 752 N N . ARG A 1 97 ? 48.553 -22.853 -27.657 1.00 58.62 97 ARG A N 1
ATOM 753 C CA . ARG A 1 97 ? 47.353 -22.438 -28.406 1.00 58.62 97 ARG A CA 1
ATOM 754 C C . ARG A 1 97 ? 47.314 -20.928 -28.674 1.00 58.62 97 ARG A C 1
ATOM 756 O O . ARG A 1 97 ? 46.920 -20.520 -29.762 1.00 58.62 97 ARG A O 1
ATOM 763 N N . VAL A 1 98 ? 47.779 -20.120 -27.720 1.00 67.31 98 VAL A N 1
ATOM 764 C CA . VAL A 1 98 ? 47.863 -18.654 -27.851 1.00 67.31 98 VAL A CA 1
ATOM 765 C C . VAL A 1 98 ? 48.977 -18.256 -28.827 1.00 67.31 98 VAL A C 1
ATOM 767 O O . VAL A 1 98 ? 48.778 -17.387 -29.671 1.00 67.31 98 VAL A O 1
ATOM 770 N N . ALA A 1 99 ? 50.121 -18.948 -28.789 1.00 65.19 99 ALA A N 1
ATOM 771 C CA . ALA A 1 99 ? 51.221 -18.711 -29.727 1.00 65.19 99 ALA A CA 1
ATOM 772 C C . ALA A 1 99 ? 50.845 -19.054 -31.184 1.00 65.19 99 ALA A C 1
ATOM 774 O O . ALA A 1 99 ? 51.189 -18.312 -32.102 1.00 65.19 99 ALA A O 1
ATOM 775 N N . ALA A 1 100 ? 50.090 -20.137 -31.404 1.00 61.75 100 ALA A N 1
ATOM 776 C CA . ALA A 1 100 ? 49.606 -20.514 -32.735 1.00 61.75 100 ALA A CA 1
ATOM 777 C C . ALA A 1 100 ? 48.590 -19.500 -33.300 1.00 61.75 100 ALA A C 1
ATOM 779 O O . ALA A 1 100 ? 48.635 -19.163 -34.486 1.00 61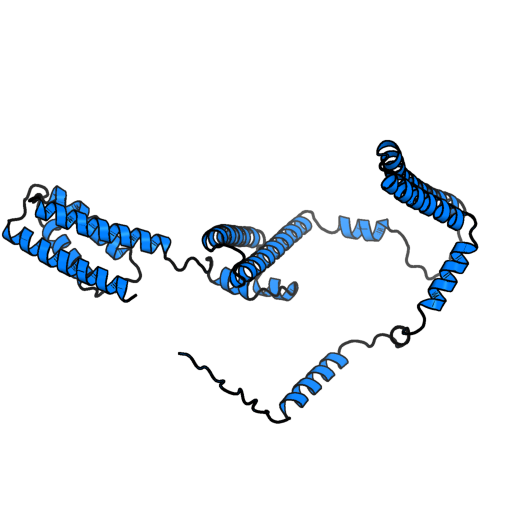.75 100 ALA A O 1
ATOM 780 N N . GLN A 1 101 ? 47.712 -18.961 -32.448 1.00 61.53 101 GLN A N 1
ATOM 781 C CA . GLN A 1 101 ? 46.806 -17.873 -32.830 1.00 61.53 101 GLN A CA 1
ATOM 782 C C . GLN A 1 101 ? 47.575 -16.588 -33.171 1.00 61.53 101 GLN A C 1
ATOM 784 O O . GLN A 1 101 ? 47.273 -15.948 -34.171 1.00 61.53 101 GLN A O 1
ATOM 789 N N . PHE A 1 102 ? 48.632 -16.254 -32.427 1.00 68.50 102 PHE A N 1
ATOM 790 C CA . PHE A 1 102 ? 49.474 -15.097 -32.740 1.00 68.50 102 PHE A CA 1
ATOM 791 C C . PHE A 1 102 ? 50.215 -15.253 -34.079 1.00 68.50 102 PHE A C 1
ATOM 793 O O . PHE A 1 102 ? 50.240 -14.328 -34.888 1.00 68.50 102 PHE A O 1
ATOM 800 N N . PHE A 1 103 ? 50.746 -16.445 -34.369 1.00 70.75 103 PHE A N 1
ATOM 801 C CA . PHE A 1 103 ? 51.434 -16.720 -35.632 1.00 70.75 103 PHE A CA 1
ATOM 802 C C . PHE A 1 103 ? 50.509 -16.577 -36.851 1.00 70.75 103 PHE A C 1
ATOM 804 O O . PHE A 1 103 ? 50.909 -15.992 -37.855 1.00 70.75 103 PHE A O 1
ATOM 811 N N . THR A 1 104 ? 49.255 -17.039 -36.760 1.00 65.38 104 THR A N 1
ATOM 812 C CA . THR A 1 104 ? 48.277 -16.877 -37.856 1.00 65.38 104 THR A CA 1
ATOM 813 C C . THR A 1 104 ? 47.929 -15.412 -38.124 1.00 65.38 104 THR A C 1
ATOM 815 O O . THR A 1 104 ? 47.857 -15.012 -39.285 1.00 65.38 104 THR A O 1
ATOM 818 N N . VAL A 1 105 ? 47.816 -14.587 -37.079 1.00 69.56 105 VAL A N 1
ATOM 819 C CA . VAL A 1 105 ? 47.613 -13.136 -37.220 1.00 69.56 105 VAL A CA 1
ATOM 820 C C . VAL A 1 105 ? 48.848 -12.460 -37.824 1.00 69.56 105 VAL A C 1
ATOM 822 O O . VAL A 1 105 ? 48.711 -11.670 -38.753 1.00 69.56 105 VAL A O 1
ATOM 825 N N . CYS A 1 106 ? 50.061 -12.799 -37.379 1.00 70.75 106 CYS A N 1
ATOM 826 C CA . CYS A 1 106 ? 51.292 -12.239 -37.947 1.00 70.75 106 CYS A CA 1
ATOM 827 C C . CYS A 1 106 ? 51.497 -12.615 -39.420 1.00 70.75 106 CYS A C 1
ATOM 829 O O . CYS A 1 106 ? 51.936 -11.774 -40.200 1.00 70.75 106 CYS A O 1
ATOM 831 N N . VAL A 1 107 ? 51.161 -13.846 -39.818 1.00 71.69 107 VAL A N 1
ATOM 832 C CA . VAL A 1 107 ? 51.260 -14.293 -41.216 1.00 71.69 107 VAL A CA 1
ATOM 833 C C . VAL A 1 107 ? 50.215 -13.608 -42.098 1.00 71.69 107 VAL A C 1
ATOM 835 O O . VAL A 1 107 ? 50.551 -13.196 -43.205 1.00 71.69 107 VAL A O 1
ATOM 838 N N . LEU A 1 108 ? 48.980 -13.424 -41.620 1.00 68.81 108 LEU A N 1
ATOM 839 C CA . LEU A 1 108 ? 47.943 -12.710 -42.374 1.00 68.81 108 LEU A CA 1
ATOM 840 C C . LEU A 1 108 ? 48.276 -11.223 -42.533 1.00 68.81 108 LEU A C 1
ATOM 842 O O . LEU A 1 108 ? 48.238 -10.701 -43.646 1.00 68.81 108 LEU A O 1
ATOM 846 N N . THR A 1 109 ? 48.673 -10.555 -41.449 1.00 68.81 109 THR A N 1
ATOM 847 C CA . THR A 1 109 ? 49.042 -9.133 -41.474 1.00 68.81 109 THR A CA 1
ATOM 848 C C . THR A 1 109 ? 50.334 -8.904 -42.261 1.00 68.81 109 THR A C 1
ATOM 850 O O . THR A 1 109 ? 50.411 -7.981 -43.069 1.00 68.81 109 THR A O 1
ATOM 853 N N . GLY A 1 110 ? 51.335 -9.772 -42.090 1.00 69.62 110 GLY A N 1
ATOM 854 C CA . GLY A 1 110 ? 52.591 -9.722 -42.839 1.00 69.62 110 GLY A CA 1
ATOM 855 C C . GLY A 1 110 ? 52.408 -10.026 -44.328 1.00 69.62 110 GLY A C 1
ATOM 856 O O . GLY A 1 110 ? 52.989 -9.340 -45.165 1.00 69.62 110 GLY A O 1
ATOM 857 N N . GLY A 1 111 ? 51.555 -10.995 -44.673 1.00 67.94 111 GLY A N 1
ATOM 858 C CA . GLY A 1 111 ? 51.204 -11.320 -46.058 1.00 67.94 111 GLY A CA 1
ATOM 859 C C . GLY A 1 111 ? 50.431 -10.197 -46.754 1.00 67.94 111 GLY A C 1
ATOM 860 O O . GLY A 1 111 ? 50.724 -9.880 -47.907 1.00 67.94 111 GLY A O 1
ATOM 861 N N . ALA A 1 112 ? 49.508 -9.542 -46.043 1.00 60.47 112 ALA A N 1
ATOM 862 C CA . ALA A 1 112 ? 48.780 -8.377 -46.546 1.00 60.47 112 ALA A CA 1
ATOM 863 C C . ALA A 1 112 ? 49.704 -7.168 -46.775 1.00 60.47 112 ALA A C 1
ATOM 865 O O . ALA A 1 112 ? 49.613 -6.519 -47.814 1.00 60.47 112 ALA A O 1
ATOM 866 N N . LEU A 1 113 ? 50.646 -6.907 -45.861 1.00 64.44 113 LEU A N 1
ATOM 867 C CA . LEU A 1 113 ? 51.668 -5.864 -46.029 1.00 64.44 113 LEU A CA 1
ATOM 868 C C . LEU A 1 113 ? 52.627 -6.166 -47.190 1.00 64.44 113 LEU A C 1
ATOM 870 O O . LEU A 1 113 ? 52.970 -5.265 -47.954 1.00 64.44 113 LEU A O 1
ATOM 874 N N . TYR A 1 114 ? 53.026 -7.428 -47.360 1.00 62.09 114 TYR A N 1
ATOM 875 C CA . TYR A 1 114 ? 53.926 -7.844 -48.438 1.00 62.09 114 TYR A CA 1
ATOM 876 C C . TYR A 1 114 ? 53.261 -7.772 -49.823 1.00 62.09 114 TYR A C 1
ATOM 878 O O . TYR A 1 114 ? 53.897 -7.336 -50.783 1.00 62.09 114 TYR A O 1
ATOM 886 N N . MET A 1 115 ? 51.974 -8.129 -49.937 1.00 58.06 115 MET A N 1
ATOM 887 C CA . MET A 1 115 ? 51.213 -7.958 -51.185 1.00 58.06 115 MET A CA 1
ATOM 888 C C . MET A 1 115 ? 50.796 -6.501 -51.442 1.00 58.06 115 MET A C 1
ATOM 890 O O . MET A 1 115 ? 50.762 -6.079 -52.598 1.00 58.06 115 MET A O 1
ATOM 894 N N . GLY A 1 116 ? 50.566 -5.708 -50.391 1.00 54.56 116 GLY A N 1
ATOM 895 C CA . GLY A 1 116 ? 50.286 -4.271 -50.497 1.00 54.56 116 GLY A CA 1
ATOM 896 C C . GLY A 1 116 ? 51.461 -3.448 -51.040 1.00 54.56 116 GLY A C 1
ATOM 897 O O . GLY A 1 116 ? 51.246 -2.417 -51.668 1.00 54.56 116 GLY A O 1
ATOM 898 N N . PHE A 1 117 ? 52.701 -3.921 -50.885 1.00 49.84 117 PHE A N 1
ATOM 899 C CA . PHE A 1 117 ? 53.893 -3.257 -51.429 1.00 49.84 117 PHE A CA 1
ATOM 900 C C . PHE A 1 117 ? 54.182 -3.570 -52.914 1.00 49.84 117 PHE A C 1
ATOM 902 O O . PHE A 1 117 ? 55.132 -3.011 -53.465 1.00 49.84 117 PHE A O 1
ATOM 909 N N . LYS A 1 118 ? 53.401 -4.438 -53.587 1.00 43.03 118 LYS A N 1
ATOM 910 C CA . LYS A 1 118 ? 53.711 -4.906 -54.958 1.00 43.03 118 LYS A CA 1
ATOM 911 C C . LYS A 1 118 ? 52.551 -4.866 -55.966 1.00 43.03 118 LYS A C 1
ATOM 913 O O . LYS A 1 118 ? 52.461 -5.739 -56.824 1.00 43.03 118 LYS A O 1
ATOM 918 N N . THR A 1 119 ? 51.711 -3.832 -55.947 1.00 36.59 119 THR A N 1
ATOM 919 C CA . THR A 1 119 ? 50.854 -3.509 -57.109 1.00 36.59 119 THR A CA 1
ATOM 920 C C . THR A 1 119 ? 50.823 -1.998 -57.384 1.00 36.59 119 THR A C 1
ATOM 922 O O . THR A 1 119 ? 50.132 -1.257 -56.691 1.00 36.59 119 THR A O 1
ATOM 925 N N . PRO A 1 120 ? 51.570 -1.493 -58.386 1.00 42.81 120 PRO A N 1
ATOM 926 C CA . PRO A 1 120 ? 51.342 -0.162 -58.923 1.00 42.81 120 PRO A CA 1
ATOM 927 C C . PRO A 1 120 ? 50.259 -0.219 -60.013 1.00 42.81 120 PRO A C 1
ATOM 929 O O . PRO A 1 120 ? 50.363 -0.999 -60.953 1.00 42.81 120 PRO A O 1
ATOM 932 N N . PHE A 1 121 ? 49.240 0.628 -59.846 1.00 41.69 121 PHE A N 1
ATOM 933 C CA . PHE A 1 121 ? 48.332 1.201 -60.850 1.00 41.69 121 PHE A CA 1
ATOM 934 C C . PHE A 1 121 ? 47.865 0.322 -62.025 1.00 41.69 121 PHE A C 1
ATOM 936 O O . PHE A 1 121 ? 48.567 0.135 -63.014 1.00 41.69 121 PHE A O 1
ATOM 943 N N . GLY A 1 122 ? 46.583 -0.048 -61.998 1.00 34.03 122 GLY A N 1
ATOM 944 C CA . GLY A 1 122 ? 45.855 -0.516 -63.176 1.00 34.03 122 GLY A CA 1
ATOM 945 C C . GLY A 1 122 ? 44.354 -0.318 -63.003 1.00 34.03 122 GLY A C 1
ATOM 946 O O . GLY A 1 122 ? 43.682 -1.170 -62.437 1.00 34.03 122 GLY A O 1
ATOM 947 N N . ASN A 1 123 ? 43.839 0.824 -63.463 1.00 43.22 123 ASN A N 1
ATOM 948 C CA . ASN A 1 123 ? 42.414 1.158 -63.448 1.00 43.22 123 ASN A CA 1
ATOM 949 C C . ASN A 1 123 ? 41.602 0.221 -64.362 1.00 43.22 123 ASN A C 1
ATOM 951 O O . ASN A 1 123 ? 41.916 0.072 -65.542 1.00 43.22 123 ASN A O 1
ATOM 955 N N . SER A 1 124 ? 40.492 -0.312 -63.850 1.00 31.33 124 SER A N 1
ATOM 956 C CA . SER A 1 124 ? 39.331 -0.758 -64.634 1.00 31.33 124 SER A CA 1
ATOM 957 C C . SER A 1 124 ? 38.047 -0.317 -63.912 1.00 31.33 124 SER A C 1
ATOM 959 O O . SER A 1 124 ? 38.013 -0.326 -62.681 1.00 31.33 124 SER A O 1
ATOM 961 N N . PRO A 1 125 ? 37.010 0.151 -64.632 1.00 38.75 125 PRO A N 1
ATOM 962 C CA . PRO A 1 125 ? 35.879 0.845 -64.028 1.00 38.75 125 PRO A CA 1
ATOM 963 C C . PRO A 1 125 ? 34.852 -0.166 -63.504 1.00 38.75 125 PRO A C 1
ATOM 965 O O . PRO A 1 125 ? 34.234 -0.882 -64.286 1.00 38.75 125 PRO A O 1
ATOM 968 N N . GLY A 1 126 ? 34.660 -0.220 -62.184 1.00 45.72 126 GLY A N 1
ATOM 969 C CA . GLY A 1 126 ? 33.611 -1.056 -61.588 1.00 45.72 126 GLY A CA 1
ATOM 970 C C . GLY A 1 126 ? 33.752 -1.418 -60.109 1.00 45.72 126 GLY A C 1
ATOM 971 O O . GLY A 1 126 ? 32.824 -2.007 -59.565 1.00 45.72 126 GLY A O 1
ATOM 972 N N . GLU A 1 127 ? 34.847 -1.073 -59.426 1.00 37.62 127 GLU A N 1
ATOM 973 C CA . GLU A 1 127 ? 35.004 -1.411 -58.005 1.00 37.62 127 GLU A CA 1
ATOM 974 C C . GLU A 1 127 ? 34.516 -0.299 -57.068 1.00 37.62 127 GLU A C 1
ATOM 976 O O . GLU A 1 127 ? 34.950 0.853 -57.122 1.00 37.62 127 GLU A O 1
ATOM 981 N N . ILE A 1 128 ? 33.608 -0.683 -56.169 1.00 42.53 128 ILE A N 1
ATOM 982 C CA . ILE A 1 128 ? 33.251 0.061 -54.959 1.00 42.53 128 ILE A CA 1
ATOM 983 C C . ILE A 1 128 ? 34.559 0.310 -54.189 1.00 42.53 128 ILE A C 1
ATOM 985 O O . ILE A 1 128 ? 35.266 -0.659 -53.907 1.00 42.53 128 ILE A O 1
ATOM 989 N N . PRO A 1 129 ? 34.916 1.558 -53.833 1.00 41.25 129 PRO A N 1
ATOM 990 C CA . PRO A 1 129 ? 36.193 1.820 -53.188 1.00 41.25 129 PRO A CA 1
ATOM 991 C C . PRO A 1 129 ? 36.223 1.134 -51.820 1.00 41.25 129 PRO A C 1
ATOM 993 O O . PRO A 1 129 ? 35.515 1.531 -50.892 1.00 41.25 129 PRO A O 1
ATOM 996 N N . VAL A 1 130 ? 37.063 0.104 -51.697 1.00 51.91 130 VAL A N 1
ATOM 997 C CA . VAL A 1 130 ? 37.364 -0.588 -50.439 1.00 51.91 130 VAL A CA 1
ATOM 998 C C . VAL A 1 130 ? 38.291 0.307 -49.620 1.00 51.91 130 VAL A C 1
ATOM 1000 O O . VAL A 1 130 ? 39.484 0.064 -49.480 1.00 51.91 130 VAL A O 1
ATOM 1003 N N . ASN A 1 131 ? 37.737 1.404 -49.110 1.00 48.34 131 ASN A N 1
ATOM 1004 C CA . ASN A 1 131 ? 38.342 2.156 -48.026 1.00 48.34 131 ASN A CA 1
ATOM 1005 C C . ASN A 1 131 ? 37.558 1.820 -46.744 1.00 48.34 131 ASN A C 1
ATOM 1007 O O . ASN A 1 131 ? 36.495 2.415 -46.521 1.00 48.34 131 ASN A O 1
ATOM 1011 N N . PRO A 1 132 ? 38.031 0.865 -45.913 1.00 51.16 132 PRO A N 1
ATOM 1012 C CA . PRO A 1 132 ? 37.353 0.497 -44.669 1.00 51.16 132 PRO A CA 1
ATOM 1013 C C . PRO A 1 132 ? 37.247 1.673 -43.686 1.00 51.16 132 PRO A C 1
ATOM 1015 O O . PRO A 1 132 ? 36.405 1.643 -42.786 1.00 51.16 132 PRO A O 1
ATOM 1018 N N . ASP A 1 133 ? 38.009 2.749 -43.899 1.00 52.09 133 ASP A N 1
ATOM 1019 C CA . ASP A 1 133 ? 38.012 3.908 -43.019 1.00 52.09 133 ASP A CA 1
ATOM 1020 C C . ASP A 1 133 ? 37.002 4.980 -43.428 1.00 52.09 133 ASP A C 1
ATOM 1022 O O . ASP A 1 133 ? 36.565 5.732 -42.567 1.00 52.09 133 ASP A O 1
ATOM 1026 N N . PHE A 1 134 ? 36.544 5.063 -44.683 1.00 47.88 134 PHE A N 1
ATOM 1027 C CA . PHE A 1 134 ? 35.611 6.136 -45.064 1.00 47.88 134 PHE A CA 1
ATOM 1028 C C . PHE A 1 134 ? 34.174 5.856 -44.611 1.00 47.88 134 PHE A C 1
ATOM 1030 O O . PHE A 1 134 ? 33.510 6.755 -44.103 1.00 47.88 134 PHE A O 1
ATOM 1037 N N . VAL A 1 135 ? 33.691 4.615 -44.736 1.00 50.25 135 VAL A N 1
ATOM 1038 C CA . VAL A 1 135 ? 32.344 4.246 -44.261 1.00 50.25 135 VAL A CA 1
ATOM 1039 C C . VAL A 1 135 ? 32.316 4.228 -42.735 1.00 50.25 135 VAL A C 1
ATOM 1041 O O . VAL A 1 135 ? 31.439 4.835 -42.127 1.00 50.25 135 VAL A O 1
ATOM 1044 N N . THR A 1 136 ? 33.329 3.629 -42.109 1.00 50.28 136 THR A N 1
ATOM 1045 C CA . THR A 1 136 ? 33.410 3.512 -40.650 1.00 50.28 136 THR A CA 1
ATOM 1046 C C . THR A 1 136 ? 33.633 4.878 -40.000 1.00 50.28 136 THR A C 1
ATOM 1048 O O . THR A 1 136 ? 32.873 5.255 -39.113 1.00 50.28 136 THR A O 1
ATOM 1051 N N . ARG A 1 137 ? 34.572 5.703 -40.491 1.00 43.97 137 ARG A N 1
ATOM 1052 C CA . ARG A 1 137 ? 34.821 7.044 -39.930 1.00 43.97 137 ARG A CA 1
ATOM 1053 C C . ARG A 1 137 ? 33.705 8.037 -40.244 1.00 43.97 137 ARG A C 1
ATOM 1055 O O . ARG A 1 137 ? 33.430 8.876 -39.399 1.00 43.97 137 ARG A O 1
ATOM 1062 N N . LYS A 1 138 ? 33.030 7.960 -41.398 1.00 47.12 138 LYS A N 1
ATOM 1063 C CA . LYS A 1 138 ? 31.907 8.864 -41.720 1.00 47.12 138 LYS A CA 1
ATOM 1064 C C . LYS A 1 138 ? 30.605 8.466 -41.022 1.00 47.12 138 LYS A C 1
ATOM 1066 O O . LYS A 1 138 ? 29.777 9.341 -40.816 1.00 47.12 138 LYS A O 1
ATOM 1071 N N . MET A 1 139 ? 30.434 7.205 -40.622 1.00 50.75 139 MET A N 1
ATOM 1072 C CA . MET A 1 139 ? 29.333 6.792 -39.740 1.00 50.75 139 MET A CA 1
ATOM 1073 C C . MET A 1 139 ? 29.646 7.080 -38.262 1.00 50.75 139 MET A C 1
ATOM 1075 O O . MET A 1 139 ? 28.759 7.500 -37.531 1.00 50.75 139 MET A O 1
ATOM 1079 N N . LEU A 1 140 ? 30.909 6.958 -37.828 1.00 52.22 140 LEU A N 1
ATOM 1080 C CA . LEU A 1 140 ? 31.327 7.326 -36.468 1.00 52.22 140 LEU A CA 1
ATOM 1081 C C . LEU A 1 140 ? 31.382 8.848 -36.232 1.00 52.22 140 LEU A C 1
ATOM 1083 O O . LEU A 1 140 ? 31.004 9.277 -35.148 1.00 52.22 140 LEU A O 1
ATOM 1087 N N . ASN A 1 141 ? 31.791 9.670 -37.209 1.00 47.91 141 ASN A N 1
ATOM 1088 C CA . ASN A 1 141 ? 31.891 11.138 -37.066 1.00 47.91 141 ASN A CA 1
ATOM 1089 C C . ASN A 1 141 ? 30.601 11.913 -37.394 1.00 47.91 141 ASN A C 1
ATOM 1091 O O . ASN A 1 141 ? 30.632 13.142 -37.405 1.00 47.91 141 ASN A O 1
ATOM 1095 N N . ARG A 1 142 ? 29.489 11.243 -37.718 1.00 50.56 142 ARG A N 1
ATOM 1096 C CA . ARG A 1 142 ? 28.251 11.934 -38.123 1.00 50.56 142 ARG A CA 1
ATOM 1097 C C . ARG A 1 142 ? 27.215 12.065 -37.014 1.00 50.56 142 ARG A C 1
ATOM 1099 O O . ARG A 1 142 ? 26.369 12.945 -37.120 1.00 50.56 142 ARG A O 1
ATOM 1106 N N . ASN A 1 143 ? 27.342 11.285 -35.945 1.00 55.31 143 ASN A N 1
ATOM 1107 C CA . ASN A 1 143 ? 26.487 11.433 -34.779 1.00 55.31 143 ASN A CA 1
ATOM 1108 C C . ASN A 1 143 ? 27.138 12.458 -33.852 1.00 55.31 143 ASN A C 1
ATOM 1110 O O . ASN A 1 143 ? 28.230 12.224 -33.330 1.00 55.31 143 ASN A O 1
ATOM 1114 N N . THR A 1 144 ? 26.487 13.608 -33.685 1.00 67.31 144 THR A N 1
ATOM 1115 C CA . THR A 1 144 ? 26.839 14.588 -32.647 1.00 67.31 144 THR A CA 1
ATOM 1116 C C . THR A 1 144 ? 26.865 13.865 -31.293 1.00 67.31 144 THR A C 1
ATOM 1118 O O . THR A 1 144 ? 26.099 12.918 -31.115 1.00 67.31 144 THR A O 1
ATOM 1121 N N . ASP A 1 145 ? 27.698 14.271 -30.329 1.00 73.06 145 ASP A N 1
ATOM 1122 C CA . ASP A 1 145 ? 27.740 13.611 -29.006 1.00 73.06 145 ASP A CA 1
ATOM 1123 C C . ASP A 1 145 ? 26.339 13.503 -28.367 1.00 73.06 145 ASP A C 1
ATOM 1125 O O . ASP A 1 145 ? 25.992 12.488 -27.771 1.00 73.06 145 ASP A O 1
ATOM 1129 N N . THR A 1 146 ? 25.472 14.476 -28.651 1.00 75.88 146 THR A N 1
ATOM 1130 C CA . THR A 1 146 ? 24.043 14.494 -28.303 1.00 75.88 146 THR A CA 1
ATOM 1131 C C . THR A 1 146 ? 23.213 13.365 -28.933 1.00 75.88 146 THR A C 1
ATOM 1133 O O . THR A 1 146 ? 22.285 12.851 -28.314 1.00 75.88 146 THR A O 1
ATOM 1136 N N . GLU A 1 147 ? 23.498 12.966 -30.175 1.00 78.94 147 GLU A N 1
ATOM 1137 C CA . GLU A 1 147 ? 22.798 11.856 -30.833 1.00 78.94 147 GLU A CA 1
ATOM 1138 C C . GLU A 1 147 ? 23.213 10.511 -30.232 1.00 78.94 147 GLU A C 1
ATOM 1140 O O . GLU A 1 147 ? 22.367 9.633 -30.067 1.00 78.94 147 GLU A O 1
ATOM 1145 N N . ARG A 1 148 ? 24.488 10.367 -29.850 1.00 81.19 148 ARG A N 1
ATOM 1146 C CA . ARG A 1 148 ? 24.968 9.181 -29.126 1.00 81.19 148 ARG A CA 1
ATOM 1147 C C . ARG A 1 148 ? 24.290 9.062 -27.767 1.00 81.19 148 ARG A C 1
ATOM 1149 O O . ARG A 1 148 ? 23.685 8.036 -27.497 1.00 81.19 148 ARG A O 1
ATOM 1156 N N . GLU A 1 149 ? 24.272 10.144 -26.995 1.00 84.38 149 GLU A N 1
ATOM 1157 C CA . GLU A 1 149 ? 23.589 10.191 -25.698 1.00 84.38 149 GLU A CA 1
ATOM 1158 C C . GLU A 1 149 ? 22.089 9.870 -25.825 1.00 84.38 149 GLU A C 1
ATOM 1160 O O . GLU A 1 149 ? 21.534 9.087 -25.053 1.00 84.38 149 GLU A O 1
ATOM 1165 N N . ARG A 1 150 ? 21.417 10.405 -26.853 1.00 86.25 150 ARG A N 1
ATOM 1166 C CA . ARG A 1 150 ? 20.010 10.077 -27.123 1.00 86.25 150 ARG A CA 1
ATOM 1167 C C . ARG A 1 150 ? 19.816 8.596 -27.470 1.00 86.25 150 ARG A C 1
ATOM 1169 O O . ARG A 1 150 ? 18.820 8.013 -27.045 1.00 86.25 150 ARG A O 1
ATOM 1176 N N . LEU A 1 151 ? 20.714 7.994 -28.253 1.00 87.19 151 LEU A N 1
ATOM 1177 C CA . LEU A 1 151 ? 20.667 6.566 -28.587 1.00 87.19 151 LEU A CA 1
ATOM 1178 C C . LEU A 1 151 ? 20.936 5.684 -27.366 1.00 87.19 151 LEU A C 1
ATOM 1180 O O . LEU A 1 151 ? 20.244 4.681 -27.200 1.00 87.19 151 LEU A O 1
ATOM 1184 N N . ASP A 1 152 ? 21.858 6.087 -26.497 1.00 88.56 152 ASP A N 1
ATOM 1185 C CA . ASP A 1 152 ? 22.144 5.391 -25.244 1.00 88.56 152 ASP A CA 1
ATOM 1186 C C . ASP A 1 152 ? 20.908 5.405 -24.335 1.00 88.56 152 ASP A C 1
ATOM 1188 O O . ASP A 1 152 ? 20.451 4.346 -23.902 1.00 88.56 152 ASP A O 1
ATOM 1192 N N . ASN A 1 153 ? 20.256 6.561 -24.175 1.00 90.62 153 ASN A N 1
ATOM 1193 C CA . ASN A 1 153 ? 19.000 6.673 -23.426 1.00 90.62 153 ASN A CA 1
ATOM 1194 C C . ASN A 1 153 ? 17.867 5.822 -24.037 1.00 90.62 153 ASN A C 1
ATOM 1196 O O . ASN A 1 153 ? 17.089 5.200 -23.312 1.00 90.62 153 ASN A O 1
ATOM 1200 N N . LEU A 1 154 ? 17.765 5.756 -25.372 1.00 90.62 154 LEU A N 1
ATOM 1201 C CA . LEU A 1 154 ? 16.800 4.883 -26.060 1.00 90.62 154 LEU A CA 1
ATOM 1202 C C . LEU A 1 154 ? 17.105 3.396 -25.830 1.00 90.62 154 LEU A C 1
ATOM 1204 O O . LEU A 1 154 ? 16.177 2.593 -25.710 1.00 90.62 154 LEU A O 1
ATOM 1208 N N . SER A 1 155 ? 18.387 3.028 -25.777 1.00 90.56 155 SER A N 1
ATOM 1209 C CA . SER A 1 155 ? 18.825 1.656 -25.513 1.00 90.56 155 SER A CA 1
ATOM 1210 C C . SER A 1 155 ? 18.520 1.232 -24.077 1.00 90.56 155 SER A C 1
ATOM 1212 O O . SER A 1 155 ? 18.014 0.129 -23.864 1.00 90.56 155 SER A O 1
ATOM 1214 N N . GLU A 1 156 ? 18.707 2.140 -23.119 1.00 92.31 156 GLU A N 1
ATOM 1215 C CA . GLU A 1 156 ? 18.365 1.924 -21.715 1.00 92.31 156 GLU A CA 1
ATOM 1216 C C . GLU A 1 156 ? 16.851 1.755 -21.550 1.00 92.31 156 GLU A C 1
ATOM 1218 O O . GLU A 1 156 ? 16.388 0.825 -20.890 1.00 92.31 156 GLU A O 1
ATOM 1223 N N . LEU A 1 157 ? 16.055 2.589 -22.233 1.00 92.25 157 LEU A N 1
ATOM 1224 C CA . LEU A 1 157 ? 14.596 2.478 -22.214 1.00 92.25 157 LEU A CA 1
ATOM 1225 C C . LEU A 1 157 ? 14.148 1.106 -22.733 1.00 92.25 157 LEU A C 1
ATOM 1227 O O . LEU A 1 157 ? 13.313 0.448 -22.112 1.00 92.25 157 LEU A O 1
ATOM 1231 N N . TYR A 1 158 ? 14.729 0.653 -23.848 1.00 92.94 158 TYR A N 1
ATOM 1232 C CA . TYR A 1 158 ? 14.469 -0.676 -24.401 1.00 92.94 158 TYR A CA 1
ATOM 1233 C C . TYR A 1 158 ? 14.832 -1.788 -23.406 1.00 92.94 158 TYR A C 1
ATOM 1235 O O . TYR A 1 158 ? 14.038 -2.706 -23.190 1.00 92.94 158 TYR A O 1
ATOM 1243 N N . ALA A 1 159 ? 16.009 -1.701 -22.782 1.00 93.94 159 ALA A N 1
ATOM 1244 C CA . ALA A 1 159 ? 16.490 -2.697 -21.833 1.00 93.94 159 ALA A CA 1
ATOM 1245 C C . ALA A 1 159 ? 15.561 -2.824 -20.617 1.00 93.94 159 ALA A C 1
ATOM 1247 O O . ALA A 1 159 ? 15.163 -3.940 -20.273 1.00 93.94 159 ALA A O 1
ATOM 1248 N N . VAL A 1 160 ? 15.148 -1.699 -20.024 1.00 94.00 160 VAL A N 1
ATOM 1249 C CA . VAL A 1 160 ? 14.235 -1.675 -18.871 1.00 94.00 160 VAL A CA 1
ATOM 1250 C C . VAL A 1 160 ? 12.875 -2.289 -19.220 1.00 94.00 160 VAL A C 1
ATOM 1252 O O . VAL A 1 160 ? 12.354 -3.095 -18.449 1.00 94.00 160 VAL A O 1
ATOM 1255 N N . ILE A 1 161 ? 12.314 -1.982 -20.396 1.00 93.06 161 ILE A N 1
ATOM 1256 C CA . ILE A 1 161 ? 11.025 -2.546 -20.840 1.00 93.06 161 ILE A CA 1
ATOM 1257 C C . ILE A 1 161 ? 11.110 -4.072 -20.978 1.00 93.06 161 ILE A C 1
ATOM 1259 O O . ILE A 1 161 ? 10.230 -4.792 -20.502 1.00 93.06 161 ILE A O 1
ATOM 1263 N N . ILE A 1 162 ? 12.172 -4.581 -21.608 1.00 93.62 162 ILE A N 1
ATOM 1264 C CA . ILE A 1 162 ? 12.374 -6.026 -21.777 1.00 93.62 162 ILE A CA 1
ATOM 1265 C C . ILE A 1 162 ? 12.637 -6.713 -20.432 1.00 93.62 162 ILE A C 1
ATOM 1267 O O . ILE A 1 162 ? 12.149 -7.823 -20.206 1.00 93.62 162 ILE A O 1
ATOM 1271 N N . ALA A 1 163 ? 13.375 -6.069 -19.528 1.00 94.56 163 ALA A N 1
ATOM 1272 C CA . ALA A 1 163 ? 13.595 -6.577 -18.179 1.00 94.56 163 ALA A CA 1
ATOM 1273 C C . ALA A 1 163 ? 12.273 -6.700 -17.407 1.00 94.56 163 ALA A C 1
ATOM 1275 O O . ALA A 1 163 ? 12.013 -7.749 -16.819 1.00 94.56 163 ALA A O 1
ATOM 1276 N N . LEU A 1 164 ? 11.409 -5.682 -17.481 1.00 93.19 164 LEU A N 1
ATOM 1277 C CA . LEU A 1 164 ? 10.093 -5.688 -16.840 1.00 93.19 164 LEU A CA 1
ATOM 1278 C C . LEU A 1 164 ? 9.187 -6.792 -17.412 1.00 93.19 164 LEU A C 1
ATOM 1280 O O . LEU A 1 164 ? 8.576 -7.544 -16.661 1.00 93.19 164 LEU A O 1
ATOM 1284 N N . GLU A 1 165 ? 9.170 -6.963 -18.735 1.00 92.81 165 GLU A N 1
ATOM 1285 C CA . GLU A 1 165 ? 8.414 -8.030 -19.409 1.00 92.81 165 GLU A CA 1
ATOM 1286 C C . GLU A 1 165 ? 8.881 -9.434 -18.986 1.00 92.81 165 GLU A C 1
ATOM 1288 O O . GLU A 1 165 ? 8.073 -10.347 -18.803 1.00 92.81 165 GLU A O 1
ATOM 1293 N N . ASN A 1 166 ? 10.192 -9.628 -18.831 1.00 92.56 166 ASN A N 1
ATOM 1294 C CA . ASN A 1 166 ? 10.740 -10.898 -18.361 1.00 92.56 166 ASN A CA 1
ATOM 1295 C C . ASN A 1 166 ? 10.451 -11.129 -16.876 1.00 92.56 166 ASN A C 1
ATOM 1297 O O . ASN A 1 166 ? 10.154 -12.261 -16.499 1.00 92.56 166 ASN A O 1
ATOM 1301 N N . LEU A 1 167 ? 10.491 -10.080 -16.051 1.00 92.00 167 LEU A N 1
ATOM 1302 C CA . LEU A 1 167 ? 10.152 -10.164 -14.634 1.00 92.00 167 LEU A CA 1
ATOM 1303 C C . LEU A 1 167 ? 8.708 -10.657 -14.438 1.00 92.00 167 LEU A C 1
ATOM 1305 O O . LEU A 1 167 ? 8.485 -11.584 -13.660 1.00 92.00 167 LEU A O 1
ATOM 1309 N N . GLU A 1 168 ? 7.754 -10.131 -15.212 1.00 89.56 168 GLU A N 1
ATOM 1310 C CA . GLU A 1 168 ? 6.357 -10.598 -15.198 1.00 89.56 168 GLU A CA 1
ATOM 1311 C C . GLU A 1 168 ? 6.226 -12.070 -15.619 1.00 89.56 168 GLU A C 1
ATOM 1313 O O . GLU A 1 168 ? 5.498 -12.848 -15.003 1.00 89.56 168 GLU A O 1
ATOM 1318 N N . LYS A 1 169 ? 6.973 -12.499 -16.644 1.00 89.31 169 LYS A N 1
ATOM 1319 C CA . LYS A 1 169 ? 6.965 -13.903 -17.096 1.00 89.31 169 LYS A CA 1
ATOM 1320 C C . LYS A 1 169 ? 7.542 -14.862 -16.063 1.00 89.31 169 LYS A C 1
ATOM 1322 O O . LYS A 1 169 ? 7.097 -16.005 -15.990 1.00 89.31 169 LYS A O 1
ATOM 1327 N N . ILE A 1 170 ? 8.554 -14.431 -15.317 1.00 90.25 170 ILE A N 1
ATOM 1328 C CA . ILE A 1 170 ? 9.185 -15.218 -14.251 1.00 90.25 170 ILE A CA 1
ATOM 1329 C C . ILE A 1 170 ? 8.235 -15.320 -13.051 1.00 90.25 170 ILE A C 1
ATOM 1331 O O . ILE A 1 170 ? 8.107 -16.411 -12.496 1.00 90.25 170 ILE A O 1
ATOM 1335 N N . LEU A 1 171 ? 7.516 -14.238 -12.716 1.00 87.12 171 LEU A N 1
ATOM 1336 C CA . LEU A 1 171 ? 6.449 -14.258 -11.711 1.00 87.12 171 LEU A CA 1
ATOM 1337 C C . LEU A 1 171 ? 5.329 -15.229 -12.106 1.00 87.12 171 LEU A C 1
ATOM 1339 O O . LEU A 1 171 ? 4.971 -16.087 -11.312 1.00 87.12 171 LEU A O 1
ATOM 1343 N N . GLY A 1 172 ? 4.838 -15.173 -13.349 1.00 83.81 172 GLY A N 1
ATOM 1344 C CA . GLY A 1 172 ? 3.796 -16.090 -13.839 1.00 83.81 172 GLY A CA 1
ATOM 1345 C C . GLY A 1 172 ? 4.215 -17.566 -13.922 1.00 83.81 172 GLY A C 1
ATOM 1346 O O . GLY A 1 172 ? 3.383 -18.424 -14.207 1.00 83.81 172 GLY A O 1
ATOM 1347 N N . ARG A 1 173 ? 5.501 -17.869 -13.705 1.00 88.06 173 ARG A N 1
ATOM 1348 C CA . ARG A 1 173 ? 6.063 -19.227 -13.642 1.00 88.06 173 ARG A CA 1
ATOM 1349 C C . ARG A 1 173 ? 6.513 -19.622 -12.228 1.00 88.06 173 ARG A C 1
ATOM 1351 O O . ARG A 1 173 ? 7.170 -20.649 -12.091 1.00 88.06 173 ARG A O 1
ATOM 1358 N N . ASP A 1 174 ? 6.204 -18.811 -11.215 1.00 84.00 174 ASP A N 1
ATOM 1359 C CA . ASP A 1 174 ? 6.554 -19.027 -9.804 1.00 84.00 174 ASP A CA 1
ATOM 1360 C C . ASP A 1 174 ? 8.064 -19.212 -9.527 1.00 84.00 174 ASP A C 1
ATOM 1362 O O . ASP A 1 174 ? 8.465 -19.877 -8.572 1.00 84.00 174 ASP A O 1
ATOM 1366 N N . TYR A 1 175 ? 8.939 -18.608 -10.341 1.00 89.00 175 TYR A N 1
ATOM 1367 C CA . TYR A 1 175 ? 10.400 -18.668 -10.142 1.00 89.00 175 TYR A CA 1
ATOM 1368 C C . TYR A 1 175 ? 10.949 -17.591 -9.193 1.00 89.00 175 TYR A C 1
ATOM 1370 O O . TYR A 1 175 ? 12.133 -17.621 -8.858 1.00 89.00 175 TYR A O 1
ATOM 1378 N N . ILE A 1 176 ? 10.120 -16.626 -8.790 1.00 88.81 176 ILE A N 1
ATOM 1379 C CA . ILE A 1 176 ? 10.485 -15.514 -7.908 1.00 88.81 176 ILE A CA 1
ATOM 1380 C C . ILE A 1 176 ? 9.444 -15.371 -6.800 1.00 88.81 176 ILE A C 1
ATOM 1382 O O . ILE A 1 176 ? 8.246 -15.530 -7.038 1.00 88.81 176 ILE A O 1
ATOM 1386 N N . SER A 1 177 ? 9.891 -15.065 -5.581 1.00 84.12 177 SER A N 1
ATOM 1387 C CA . SER A 1 177 ? 8.967 -14.826 -4.475 1.00 84.12 177 SER A CA 1
ATOM 1388 C C . SER A 1 177 ? 8.222 -13.487 -4.649 1.00 84.12 177 SER A C 1
ATOM 1390 O O . SER A 1 177 ? 8.801 -12.522 -5.158 1.00 84.12 177 SER A O 1
ATOM 1392 N N . PRO A 1 178 ? 6.963 -13.356 -4.182 1.00 78.81 178 PRO A N 1
ATOM 1393 C CA . PRO A 1 178 ? 6.200 -12.108 -4.313 1.00 78.81 178 PRO A CA 1
ATOM 1394 C C . PRO A 1 178 ? 6.890 -10.888 -3.685 1.00 78.81 178 PRO A C 1
ATOM 1396 O O . PRO A 1 178 ? 6.791 -9.773 -4.201 1.00 78.81 178 PRO A O 1
ATOM 1399 N N . LYS A 1 179 ? 7.623 -11.095 -2.584 1.00 78.88 179 LYS A N 1
ATOM 1400 C CA . LYS A 1 179 ? 8.361 -10.033 -1.884 1.00 78.88 179 LYS A CA 1
ATOM 1401 C C . LYS A 1 179 ? 9.536 -9.516 -2.715 1.00 78.88 179 LYS A C 1
ATOM 1403 O O . LYS A 1 179 ? 9.679 -8.307 -2.879 1.00 78.88 179 LYS A O 1
ATOM 1408 N N . GLU A 1 180 ? 10.341 -10.417 -3.274 1.00 85.12 180 GLU A N 1
ATOM 1409 C CA . GLU A 1 180 ? 11.477 -10.052 -4.131 1.00 85.12 180 GLU A CA 1
ATOM 1410 C C . GLU A 1 180 ? 11.006 -9.427 -5.445 1.00 85.12 180 GLU A C 1
ATOM 1412 O O . GLU A 1 180 ? 11.537 -8.398 -5.861 1.00 85.12 180 GLU A O 1
ATOM 1417 N N . TYR A 1 181 ? 9.949 -9.978 -6.049 1.00 89.44 181 TYR A N 1
ATOM 1418 C CA . TYR A 1 181 ? 9.319 -9.399 -7.234 1.00 89.44 181 TYR A CA 1
ATOM 1419 C C . TYR A 1 181 ? 8.891 -7.946 -6.995 1.00 89.44 181 TYR A C 1
ATOM 1421 O O . TYR A 1 181 ? 9.175 -7.080 -7.820 1.00 89.44 181 TYR A O 1
ATOM 1429 N N . THR A 1 182 ? 8.252 -7.661 -5.856 1.00 85.50 182 THR A N 1
ATOM 1430 C CA . THR A 1 182 ? 7.762 -6.313 -5.532 1.00 85.50 182 THR A CA 1
ATOM 1431 C C . THR A 1 182 ? 8.904 -5.296 -5.494 1.00 85.50 182 THR A C 1
ATOM 1433 O O . THR A 1 182 ? 8.789 -4.203 -6.059 1.00 85.50 182 THR A O 1
ATOM 1436 N N . ALA A 1 183 ? 10.022 -5.668 -4.864 1.00 86.62 183 ALA A N 1
ATOM 1437 C CA . ALA A 1 183 ? 11.201 -4.817 -4.762 1.00 86.62 183 ALA A CA 1
ATOM 1438 C C . ALA A 1 183 ? 11.846 -4.561 -6.135 1.00 86.62 183 ALA A C 1
ATOM 1440 O O . ALA A 1 183 ? 12.136 -3.412 -6.471 1.00 86.62 183 ALA A O 1
ATOM 1441 N N . GLU A 1 184 ? 12.033 -5.604 -6.947 1.00 90.81 184 GLU A N 1
ATOM 1442 C CA . GLU A 1 184 ? 12.661 -5.476 -8.268 1.00 90.81 184 GLU A CA 1
ATOM 1443 C C . GLU A 1 184 ? 11.758 -4.762 -9.286 1.00 90.81 184 GLU A C 1
ATOM 1445 O O . GLU A 1 184 ? 12.222 -3.893 -10.026 1.00 90.81 184 GLU A O 1
ATOM 1450 N N . CYS A 1 185 ? 10.450 -5.029 -9.271 1.00 91.38 185 CYS A N 1
ATOM 1451 C CA . CYS A 1 185 ? 9.480 -4.349 -10.131 1.00 91.38 185 CYS A CA 1
ATOM 1452 C C . CYS A 1 185 ? 9.443 -2.838 -9.841 1.00 91.38 185 CYS A C 1
ATOM 1454 O O . CYS A 1 185 ? 9.497 -2.024 -10.762 1.00 91.38 185 CYS A O 1
ATOM 1456 N N . SER A 1 186 ? 9.454 -2.446 -8.562 1.00 89.00 186 SER A N 1
ATOM 1457 C CA . SER A 1 186 ? 9.465 -1.031 -8.158 1.00 89.00 186 SER A CA 1
ATOM 1458 C C . SER A 1 186 ? 10.726 -0.292 -8.627 1.00 89.00 186 SER A C 1
ATOM 1460 O O . SER A 1 186 ? 10.650 0.862 -9.066 1.00 89.00 186 SER A O 1
ATOM 1462 N N . LYS A 1 187 ? 11.890 -0.957 -8.587 1.00 91.94 187 LYS A N 1
ATOM 1463 C CA . LYS A 1 187 ? 13.148 -0.408 -9.119 1.00 91.94 187 LYS A CA 1
ATOM 1464 C C . LYS A 1 187 ? 13.062 -0.197 -10.631 1.00 91.94 187 LYS A C 1
ATOM 1466 O O . LYS A 1 187 ? 13.366 0.900 -11.098 1.00 91.94 187 LYS A O 1
ATOM 1471 N N . LEU A 1 188 ? 12.599 -1.203 -11.377 1.00 93.31 188 LEU A N 1
ATOM 1472 C CA . LEU A 1 188 ? 12.467 -1.134 -12.838 1.00 93.31 188 LEU A CA 1
ATOM 1473 C C . LEU A 1 188 ? 11.459 -0.066 -13.285 1.00 93.31 188 LEU A C 1
ATOM 1475 O O . LEU A 1 188 ? 11.741 0.681 -14.218 1.00 93.31 188 LEU A O 1
ATOM 1479 N N . LEU A 1 189 ? 10.322 0.078 -12.596 1.00 91.44 189 LEU A N 1
ATOM 1480 C CA . LEU A 1 189 ? 9.347 1.142 -12.876 1.00 91.44 189 LEU A CA 1
ATOM 1481 C C . LEU A 1 189 ? 9.932 2.538 -12.618 1.00 91.44 189 LEU A C 1
ATOM 1483 O O . LEU A 1 189 ? 9.709 3.470 -13.393 1.00 91.44 189 LEU A O 1
ATOM 1487 N N . THR A 1 190 ? 10.725 2.690 -11.557 1.00 92.44 190 THR A N 1
ATOM 1488 C CA . THR A 1 190 ? 11.417 3.955 -11.269 1.00 92.44 190 THR A CA 1
ATOM 1489 C C . THR A 1 190 ? 12.442 4.282 -12.354 1.00 92.44 190 THR A C 1
ATOM 1491 O O . THR A 1 190 ? 12.461 5.408 -12.855 1.00 92.44 190 THR A O 1
ATOM 1494 N N . GLN A 1 191 ? 13.249 3.299 -12.763 1.00 92.44 191 GLN A N 1
ATOM 1495 C CA . GLN A 1 191 ? 14.214 3.445 -13.857 1.00 92.44 191 GLN A CA 1
ATOM 1496 C C . GLN A 1 191 ? 13.515 3.822 -15.164 1.00 92.44 191 GLN A C 1
ATOM 1498 O O . GLN A 1 191 ? 13.908 4.797 -15.798 1.00 92.44 191 GLN A O 1
ATOM 1503 N N . PHE A 1 192 ? 12.416 3.144 -15.509 1.00 93.44 192 PHE A N 1
ATOM 1504 C CA . PHE A 1 192 ? 11.617 3.450 -16.696 1.00 93.44 192 PHE A CA 1
ATOM 1505 C C . PHE A 1 192 ? 11.199 4.927 -16.741 1.00 93.44 192 PHE A C 1
ATOM 1507 O O . PHE A 1 192 ? 11.403 5.598 -17.753 1.00 93.44 192 PHE A O 1
ATOM 1514 N N . LYS A 1 193 ? 10.674 5.468 -15.633 1.00 91.31 193 LYS A N 1
ATOM 1515 C CA . LYS A 1 193 ? 10.268 6.882 -15.552 1.00 91.31 193 LYS A CA 1
ATOM 1516 C C . LYS A 1 193 ? 11.435 7.839 -15.729 1.00 91.31 193 LYS A C 1
ATOM 1518 O O . LYS A 1 193 ? 11.284 8.861 -16.396 1.00 91.31 193 LYS A O 1
ATOM 1523 N N . VAL A 1 194 ? 12.564 7.554 -15.082 1.00 92.06 194 VAL A N 1
ATOM 1524 C CA . VAL A 1 194 ? 13.761 8.396 -15.180 1.00 92.06 194 VAL A CA 1
ATOM 1525 C C . VAL A 1 194 ? 14.250 8.412 -16.625 1.00 92.06 194 VAL A C 1
ATOM 1527 O O . VAL A 1 194 ? 14.397 9.490 -17.194 1.00 92.06 194 VAL A O 1
ATOM 1530 N N . THR A 1 195 ? 14.383 7.247 -17.255 1.00 91.38 195 THR 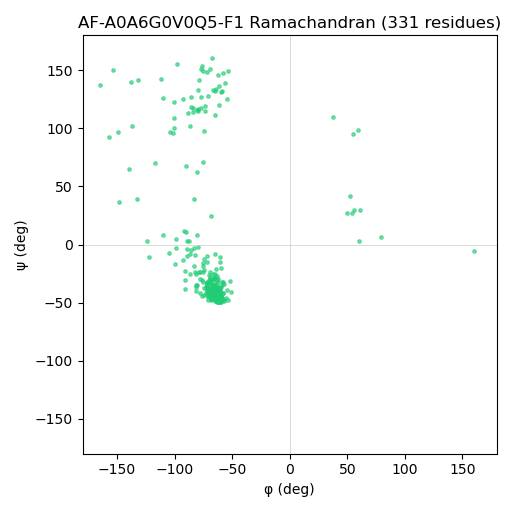A N 1
ATOM 1531 C CA . THR A 1 195 ? 14.839 7.132 -18.643 1.00 91.38 195 THR A CA 1
ATOM 1532 C C . THR A 1 195 ? 13.863 7.770 -19.633 1.00 91.38 195 THR A C 1
ATOM 1534 O O . THR A 1 195 ? 14.288 8.434 -20.577 1.00 91.38 195 THR A O 1
ATOM 1537 N N . LEU A 1 196 ? 12.550 7.670 -19.397 1.00 90.19 196 LEU A N 1
ATOM 1538 C CA . LEU A 1 196 ? 11.549 8.335 -20.235 1.00 90.19 196 LEU A CA 1
ATOM 1539 C C . LEU A 1 196 ? 11.651 9.869 -20.150 1.00 90.19 196 LEU A C 1
ATOM 1541 O O . LEU A 1 196 ? 11.516 10.550 -21.165 1.00 90.19 196 LEU A O 1
ATOM 1545 N N . LYS A 1 197 ? 11.956 10.429 -18.969 1.00 90.25 197 LYS A N 1
ATOM 1546 C CA . LYS A 1 197 ? 12.180 11.879 -18.795 1.00 90.25 197 LYS A CA 1
ATOM 1547 C C . LYS A 1 197 ? 13.425 12.385 -19.526 1.00 90.25 197 LYS A C 1
ATOM 1549 O O . LYS A 1 197 ? 13.441 13.540 -19.943 1.00 90.25 197 LYS A O 1
ATOM 1554 N N . LEU A 1 198 ? 14.439 11.536 -19.704 1.00 89.06 198 LEU A N 1
ATOM 1555 C CA . LEU A 1 198 ? 15.645 11.858 -20.477 1.00 89.06 198 LEU A CA 1
ATOM 1556 C C . LEU A 1 198 ? 15.386 11.913 -21.994 1.00 89.06 198 LEU A C 1
ATOM 1558 O O . LEU A 1 198 ? 16.239 12.375 -22.750 1.00 89.06 198 LEU A O 1
ATOM 1562 N N . LEU A 1 199 ? 14.208 11.476 -22.456 1.00 87.94 199 LEU A N 1
ATOM 1563 C CA . LEU A 1 199 ? 13.822 11.422 -23.867 1.00 87.94 199 LEU A CA 1
ATOM 1564 C C . LEU A 1 199 ? 12.625 12.346 -24.156 1.00 87.94 199 LEU A C 1
ATOM 1566 O O . LEU A 1 199 ? 11.526 11.873 -24.459 1.00 87.94 199 LEU A O 1
ATOM 1570 N N . PRO A 1 200 ? 12.815 13.680 -24.114 1.00 81.12 200 PRO A N 1
ATOM 1571 C CA . PRO A 1 200 ? 11.735 14.621 -24.379 1.00 81.12 200 PRO A CA 1
ATOM 1572 C C . PRO A 1 200 ? 11.192 14.456 -25.808 1.00 81.12 200 PRO A C 1
ATOM 1574 O O . PRO A 1 200 ? 11.949 14.313 -26.777 1.00 81.12 200 PRO A O 1
ATOM 1577 N N . GLY A 1 201 ? 9.861 14.474 -25.926 1.00 80.50 201 GLY A N 1
ATOM 1578 C CA . GLY A 1 201 ? 9.135 14.358 -27.196 1.00 80.50 201 GLY A CA 1
ATOM 1579 C C . GLY A 1 201 ? 9.010 12.937 -27.755 1.00 80.50 201 GLY A C 1
ATOM 1580 O O . GLY A 1 201 ? 8.552 12.780 -28.885 1.00 80.50 201 GLY A O 1
ATOM 1581 N N . LEU A 1 202 ? 9.427 11.907 -27.012 1.00 85.06 202 LEU A N 1
ATOM 1582 C CA . LEU A 1 202 ? 9.202 10.515 -27.393 1.00 85.06 202 LEU A CA 1
ATOM 1583 C C . LEU A 1 202 ? 7.827 10.050 -26.901 1.00 85.06 202 LEU A C 1
ATOM 1585 O O . LEU A 1 202 ? 7.594 9.992 -25.696 1.00 85.06 202 LEU A O 1
ATOM 1589 N N . ASP A 1 203 ? 6.942 9.672 -27.822 1.00 85.62 203 ASP A N 1
ATOM 1590 C CA . ASP A 1 203 ? 5.745 8.919 -27.453 1.00 85.62 203 ASP A CA 1
ATOM 1591 C C . ASP A 1 203 ? 6.090 7.436 -27.250 1.00 85.62 203 ASP A C 1
ATOM 1593 O O . ASP A 1 203 ? 6.774 6.805 -28.065 1.00 85.62 203 ASP A O 1
ATOM 1597 N N . PHE A 1 204 ? 5.610 6.875 -26.143 1.00 85.25 204 PHE A N 1
ATOM 1598 C CA . PHE A 1 204 ? 5.901 5.500 -25.752 1.00 85.25 204 PHE A CA 1
ATOM 1599 C C . PHE A 1 204 ? 5.324 4.496 -26.758 1.00 85.25 204 PHE A C 1
ATOM 1601 O O . PHE A 1 204 ? 6.006 3.548 -27.147 1.00 85.25 204 PHE A O 1
ATOM 1608 N N . LYS A 1 205 ? 4.099 4.717 -27.254 1.00 85.06 205 LYS A N 1
ATOM 1609 C CA . LYS A 1 205 ? 3.462 3.804 -28.221 1.00 85.06 205 LYS A CA 1
ATOM 1610 C C . LYS A 1 205 ? 4.160 3.850 -29.580 1.00 85.06 205 LYS A C 1
ATOM 1612 O O . LYS A 1 205 ? 4.365 2.800 -30.200 1.00 85.06 205 LYS A O 1
ATOM 1617 N N . ASP A 1 206 ? 4.582 5.034 -30.012 1.00 86.75 206 ASP A N 1
ATOM 1618 C CA . ASP A 1 206 ? 5.397 5.190 -31.218 1.00 86.75 206 ASP A CA 1
ATOM 1619 C C . ASP A 1 206 ? 6.763 4.506 -31.091 1.00 86.75 206 ASP A C 1
ATOM 1621 O O . ASP A 1 206 ? 7.213 3.856 -32.041 1.00 86.75 206 ASP A O 1
ATOM 1625 N N . PHE A 1 207 ? 7.402 4.570 -29.918 1.00 88.88 207 PHE A N 1
ATOM 1626 C CA . PHE A 1 207 ? 8.641 3.841 -29.639 1.00 88.88 207 PHE A CA 1
ATOM 1627 C C . PHE A 1 207 ? 8.454 2.323 -29.786 1.00 88.88 207 PHE A C 1
ATOM 1629 O O . PHE A 1 207 ? 9.204 1.679 -30.526 1.00 88.88 207 PHE A O 1
ATOM 1636 N N . LEU A 1 208 ? 7.415 1.753 -29.165 1.00 87.88 208 LEU A N 1
ATOM 1637 C CA . LEU A 1 208 ? 7.126 0.317 -29.259 1.00 87.88 208 LEU A CA 1
ATOM 1638 C C . LEU A 1 208 ? 6.916 -0.128 -30.713 1.00 87.88 208 LEU A C 1
ATOM 1640 O O . LEU A 1 208 ? 7.447 -1.160 -31.131 1.00 87.88 208 LEU A O 1
ATOM 1644 N N . ARG A 1 209 ? 6.203 0.677 -31.515 1.00 87.31 209 ARG A N 1
ATOM 1645 C CA . ARG A 1 209 ? 5.973 0.397 -32.940 1.00 87.31 209 ARG A CA 1
ATOM 1646 C C . ARG A 1 209 ? 7.259 0.497 -33.758 1.00 87.31 209 ARG A C 1
ATOM 1648 O O . ARG A 1 209 ? 7.528 -0.382 -34.577 1.00 87.31 209 ARG A O 1
ATOM 1655 N N . LYS A 1 210 ? 8.050 1.550 -33.537 1.00 87.50 210 LYS A N 1
ATOM 1656 C CA . LYS A 1 210 ? 9.293 1.821 -34.270 1.00 87.50 210 LYS A CA 1
ATOM 1657 C C . LYS A 1 210 ? 10.326 0.714 -34.073 1.00 87.50 210 LYS A C 1
ATOM 1659 O O . LYS A 1 210 ? 10.951 0.296 -35.044 1.00 87.50 210 LYS A O 1
ATOM 1664 N N . TYR A 1 211 ? 10.469 0.225 -32.843 1.00 87.00 211 TYR A N 1
ATOM 1665 C CA . TYR A 1 211 ? 11.454 -0.801 -32.489 1.00 87.00 211 TYR A CA 1
ATOM 1666 C C . TYR A 1 211 ? 10.870 -2.220 -32.421 1.00 87.00 211 TYR A C 1
ATOM 1668 O O . TYR A 1 211 ? 11.594 -3.159 -32.102 1.00 87.00 211 TYR A O 1
ATOM 1676 N N . ARG A 1 212 ? 9.585 -2.398 -32.769 1.00 85.62 212 ARG A N 1
ATOM 1677 C CA . ARG A 1 212 ? 8.868 -3.689 -32.764 1.00 85.62 212 ARG A CA 1
ATOM 1678 C C . ARG A 1 212 ? 8.975 -4.428 -31.423 1.00 85.62 212 ARG A C 1
ATOM 1680 O O . ARG A 1 212 ? 9.160 -5.644 -31.385 1.00 85.62 212 ARG A O 1
ATOM 1687 N N . VAL A 1 213 ? 8.853 -3.685 -30.327 1.00 86.50 213 VAL A N 1
ATOM 1688 C CA . VAL A 1 213 ? 8.930 -4.230 -28.967 1.00 86.50 213 VAL A CA 1
ATOM 1689 C C . VAL A 1 213 ? 7.586 -4.863 -28.611 1.00 86.50 213 VAL A C 1
ATOM 1691 O O . VAL A 1 213 ? 6.570 -4.174 -28.569 1.00 86.50 213 VAL A O 1
ATOM 1694 N N . ASN A 1 214 ? 7.569 -6.176 -28.373 1.00 83.81 214 ASN A N 1
ATOM 1695 C CA . ASN A 1 214 ? 6.370 -6.895 -27.945 1.00 83.81 214 ASN A CA 1
ATOM 1696 C C . ASN A 1 214 ? 6.416 -7.139 -26.433 1.00 83.81 214 ASN A C 1
ATOM 1698 O O . ASN A 1 214 ? 7.110 -8.049 -25.976 1.00 83.81 214 ASN A O 1
ATOM 1702 N N . CYS A 1 215 ? 5.703 -6.314 -25.671 1.00 87.62 215 CYS A N 1
ATOM 1703 C CA . CYS A 1 215 ? 5.735 -6.337 -24.210 1.00 87.62 215 CYS A CA 1
ATOM 1704 C C . CYS A 1 215 ? 4.332 -6.139 -23.596 1.00 87.62 215 CYS A C 1
ATOM 1706 O O . CYS A 1 215 ? 4.067 -5.107 -22.974 1.00 87.62 215 CYS A O 1
ATOM 1708 N N . PRO A 1 216 ? 3.395 -7.081 -23.817 1.00 86.06 216 PRO A N 1
ATOM 1709 C CA . PRO A 1 216 ? 2.020 -6.947 -23.344 1.00 86.06 216 PRO A CA 1
ATOM 1710 C C . PRO A 1 216 ? 1.924 -6.929 -21.812 1.00 86.06 216 PRO A C 1
ATOM 1712 O O . PRO A 1 216 ? 1.142 -6.153 -21.274 1.00 86.06 216 PRO A O 1
ATOM 1715 N N . ALA A 1 217 ? 2.741 -7.720 -21.107 1.00 83.62 217 ALA A N 1
ATOM 1716 C CA . ALA A 1 217 ? 2.702 -7.778 -19.647 1.00 83.62 217 ALA A CA 1
ATOM 1717 C C . ALA A 1 217 ? 3.330 -6.523 -19.024 1.00 83.62 217 ALA A C 1
ATOM 1719 O O . ALA A 1 217 ? 2.755 -5.920 -18.118 1.00 83.62 217 ALA A O 1
ATOM 1720 N N . ALA A 1 218 ? 4.472 -6.074 -19.555 1.00 87.06 218 ALA A N 1
ATOM 1721 C CA . ALA A 1 218 ? 5.108 -4.838 -19.103 1.00 87.06 218 ALA A CA 1
ATOM 1722 C C . ALA A 1 218 ? 4.233 -3.602 -19.354 1.00 87.06 218 ALA A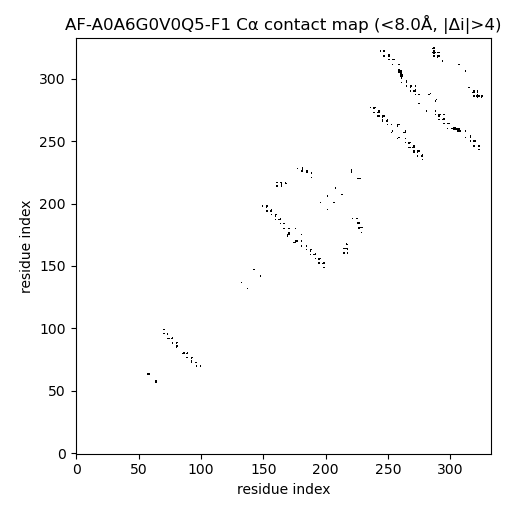 C 1
ATOM 1724 O O . ALA A 1 218 ? 4.237 -2.683 -18.539 1.00 87.06 218 ALA A O 1
ATOM 1725 N N . LEU A 1 219 ? 3.474 -3.571 -20.455 1.00 85.94 219 LEU A N 1
ATOM 1726 C CA . LEU A 1 219 ? 2.611 -2.439 -20.794 1.0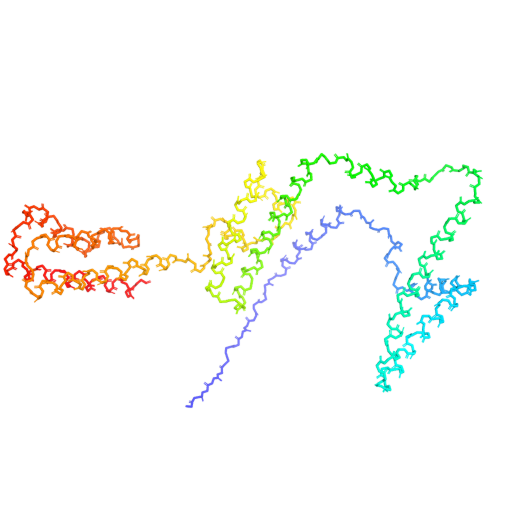0 85.94 219 LEU A CA 1
ATOM 1727 C C . LEU A 1 219 ? 1.516 -2.232 -19.744 1.00 85.94 219 LEU A C 1
ATOM 1729 O O . LEU A 1 219 ? 1.342 -1.111 -19.274 1.00 85.94 219 LEU A O 1
ATOM 1733 N N . GLU A 1 220 ? 0.860 -3.305 -19.297 1.00 82.25 220 GLU A N 1
ATOM 1734 C CA . GLU A 1 220 ? -0.117 -3.223 -18.204 1.00 82.25 220 GLU A CA 1
ATOM 1735 C C . GLU A 1 220 ? 0.511 -2.713 -16.900 1.00 82.25 220 GLU A C 1
ATOM 1737 O O . GLU A 1 220 ? -0.115 -1.948 -16.166 1.00 82.25 220 GLU A O 1
ATOM 1742 N N . ARG A 1 221 ? 1.755 -3.108 -16.599 1.00 82.31 221 ARG A N 1
ATOM 1743 C CA . ARG A 1 221 ? 2.465 -2.636 -15.399 1.00 82.31 221 ARG A CA 1
ATOM 1744 C C . ARG A 1 221 ? 2.835 -1.164 -15.486 1.00 82.31 221 ARG A C 1
ATOM 1746 O O . ARG A 1 221 ? 2.684 -0.445 -14.503 1.00 82.31 221 ARG A O 1
ATOM 1753 N N . ILE A 1 222 ? 3.308 -0.723 -16.648 1.00 86.00 222 ILE A N 1
ATOM 1754 C CA . ILE A 1 222 ? 3.672 0.672 -16.903 1.00 86.00 222 ILE A CA 1
ATOM 1755 C C . ILE A 1 222 ? 2.429 1.569 -16.830 1.00 86.00 222 ILE A C 1
ATOM 1757 O O . ILE A 1 222 ? 2.504 2.646 -16.244 1.00 86.00 222 ILE A O 1
ATOM 1761 N N . GLU A 1 223 ? 1.285 1.125 -17.361 1.00 82.38 223 GLU A N 1
ATOM 1762 C CA . GLU A 1 223 ? 0.018 1.866 -17.259 1.00 82.38 223 GLU A CA 1
ATOM 1763 C C . GLU A 1 223 ? -0.508 1.944 -15.817 1.00 82.38 223 GLU A C 1
ATOM 1765 O O . GLU A 1 223 ? -1.074 2.963 -15.423 1.00 82.38 223 GLU A O 1
ATOM 1770 N N . GLN A 1 224 ? -0.318 0.891 -15.017 1.00 77.88 224 GLN A N 1
ATOM 1771 C CA . GLN A 1 224 ? -0.759 0.852 -13.616 1.00 77.88 224 GLN A CA 1
ATOM 1772 C C . GLN A 1 224 ? 0.215 1.521 -12.640 1.00 77.88 224 GLN A C 1
ATOM 1774 O O . GLN A 1 224 ? -0.174 1.826 -11.513 1.00 77.88 224 GLN A O 1
ATOM 1779 N N . ASP A 1 225 ? 1.465 1.715 -13.057 1.00 79.81 225 ASP A N 1
ATOM 1780 C CA . ASP A 1 225 ? 2.549 2.311 -12.279 1.00 79.81 225 ASP A CA 1
ATOM 1781 C C . ASP A 1 225 ? 2.818 1.642 -10.913 1.00 79.81 225 ASP A C 1
ATOM 1783 O O . ASP A 1 225 ? 3.283 2.267 -9.957 1.00 79.81 225 ASP A O 1
ATOM 1787 N N . ARG A 1 226 ? 2.505 0.345 -10.795 1.00 69.44 226 ARG A N 1
ATOM 1788 C CA . ARG A 1 226 ? 2.696 -0.432 -9.561 1.00 69.44 226 ARG A CA 1
ATOM 1789 C C . ARG A 1 226 ? 2.886 -1.932 -9.830 1.00 69.44 226 ARG A C 1
ATOM 1791 O O . ARG A 1 226 ? 2.303 -2.451 -10.789 1.00 69.44 226 ARG A O 1
ATOM 1798 N N . PRO A 1 227 ? 3.640 -2.654 -8.975 1.00 67.81 227 PRO A N 1
ATOM 1799 C CA . PRO A 1 227 ? 3.781 -4.108 -9.080 1.00 67.81 227 PRO A CA 1
ATOM 1800 C C . PRO A 1 227 ? 2.437 -4.831 -8.905 1.00 67.81 227 PRO A C 1
ATOM 1802 O O . PRO A 1 227 ? 1.598 -4.406 -8.110 1.00 67.81 227 PRO A O 1
ATOM 1805 N N . THR A 1 228 ? 2.238 -5.952 -9.605 1.00 55.28 228 THR A N 1
ATOM 1806 C CA . THR A 1 228 ? 0.984 -6.742 -9.582 1.00 55.28 228 THR A CA 1
ATOM 1807 C C . THR A 1 228 ? 0.610 -7.2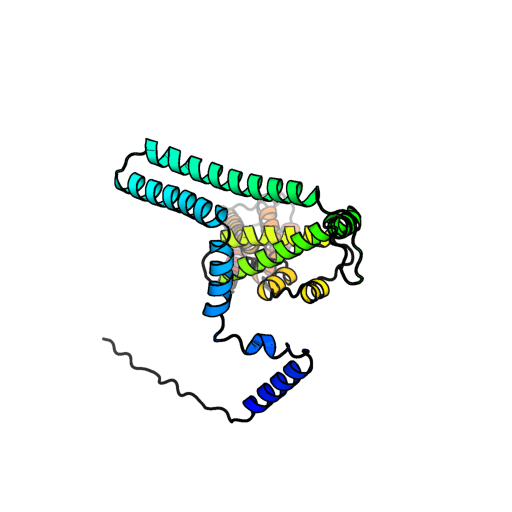47 -8.186 1.00 55.28 228 THR A C 1
ATOM 1809 O O . THR A 1 228 ? -0.568 -7.352 -7.849 1.00 55.28 228 THR A O 1
ATOM 1812 N N . THR A 1 229 ? 1.617 -7.542 -7.367 1.00 53.16 229 THR A N 1
ATOM 1813 C CA . THR A 1 229 ? 1.494 -8.034 -5.987 1.00 53.16 229 THR A CA 1
ATOM 1814 C C . THR A 1 229 ? 1.099 -6.946 -4.992 1.00 53.16 229 THR A C 1
ATOM 1816 O O . THR A 1 229 ? 0.606 -7.266 -3.918 1.00 53.16 229 THR A O 1
ATOM 1819 N N . VAL A 1 230 ? 1.263 -5.666 -5.342 1.00 52.25 230 VAL A N 1
ATOM 1820 C CA . VAL A 1 230 ? 0.867 -4.531 -4.499 1.00 52.25 230 VAL A CA 1
ATOM 1821 C C . VAL A 1 230 ? -0.569 -4.153 -4.845 1.00 52.25 230 VAL A C 1
ATOM 1823 O O . VAL A 1 230 ? -0.861 -3.088 -5.392 1.00 52.25 230 VAL A O 1
ATOM 1826 N N . LYS A 1 231 ? -1.512 -5.034 -4.514 1.00 45.50 231 LYS A N 1
ATOM 1827 C CA . LYS A 1 231 ? -2.911 -4.628 -4.362 1.00 45.50 231 LYS A CA 1
ATOM 1828 C C . LYS A 1 231 ? -3.100 -3.986 -2.987 1.00 45.50 231 LYS A C 1
ATOM 1830 O O . LYS A 1 231 ? -3.826 -4.510 -2.177 1.00 45.50 231 LYS A O 1
ATOM 1835 N N . GLY A 1 232 ? -2.439 -2.867 -2.688 1.00 48.06 232 GLY A N 1
ATOM 1836 C CA . GLY A 1 232 ? -2.769 -2.043 -1.510 1.00 48.06 232 GLY A CA 1
ATOM 1837 C C . GLY A 1 232 ? -2.653 -2.695 -0.120 1.00 48.06 232 GLY A C 1
ATOM 1838 O O . GLY A 1 232 ? -2.959 -2.020 0.860 1.00 48.06 232 GLY A O 1
ATOM 1839 N N . ASP A 1 233 ? -2.205 -3.947 -0.014 1.00 52.50 233 ASP A N 1
ATOM 1840 C CA . ASP A 1 233 ? -2.297 -4.746 1.208 1.00 52.50 233 ASP A CA 1
ATOM 1841 C C . ASP A 1 233 ? -1.391 -4.219 2.326 1.00 52.50 233 ASP A C 1
ATOM 1843 O O . ASP A 1 233 ? -1.830 -4.160 3.458 1.00 52.50 233 ASP A O 1
ATOM 1847 N N . ASP A 1 234 ? -0.171 -3.739 2.074 1.00 57.16 234 ASP A N 1
ATOM 1848 C CA . ASP A 1 234 ? 0.723 -3.370 3.190 1.00 57.16 234 ASP A CA 1
ATOM 1849 C C . ASP A 1 234 ? 0.276 -2.106 3.945 1.00 57.16 234 ASP A C 1
ATOM 1851 O O . ASP A 1 234 ? 0.191 -2.114 5.172 1.00 57.16 234 ASP A O 1
ATOM 1855 N N . GLN A 1 235 ? -0.066 -1.025 3.231 1.00 64.00 235 GLN A N 1
ATOM 1856 C CA . GLN A 1 235 ? -0.565 0.199 3.870 1.00 64.00 235 GLN A CA 1
ATOM 1857 C C . GLN A 1 235 ? -1.951 -0.026 4.476 1.00 64.00 235 GLN A C 1
ATOM 1859 O O . GLN A 1 235 ? -2.216 0.441 5.579 1.00 64.00 235 GLN A O 1
ATOM 1864 N N . SER A 1 236 ? -2.830 -0.761 3.787 1.00 70.38 236 SER A N 1
ATOM 1865 C CA . SER A 1 236 ? -4.152 -1.066 4.331 1.00 70.38 236 SER A CA 1
ATOM 1866 C C . SER A 1 236 ? -4.087 -2.004 5.529 1.00 70.38 236 SER A C 1
ATOM 1868 O O . SER A 1 236 ? -4.773 -1.736 6.503 1.00 70.38 236 SER A O 1
ATOM 1870 N N . ASN A 1 237 ? -3.247 -3.041 5.514 1.00 79.44 237 ASN A N 1
ATOM 1871 C CA . ASN A 1 237 ? -3.038 -3.945 6.645 1.00 79.44 237 ASN A CA 1
ATOM 1872 C C . ASN A 1 237 ? -2.396 -3.214 7.824 1.00 79.44 237 ASN A C 1
ATOM 1874 O O . ASN A 1 237 ? -2.784 -3.457 8.965 1.00 79.44 237 ASN A O 1
ATOM 1878 N N . SER A 1 238 ? -1.465 -2.291 7.561 1.00 83.81 238 SER A N 1
ATOM 1879 C CA . SER A 1 238 ? -0.906 -1.406 8.587 1.00 83.81 238 SER A CA 1
ATOM 1880 C C . SER A 1 238 ? -2.003 -0.551 9.225 1.00 83.81 238 SER A C 1
ATOM 1882 O O . SER A 1 238 ? -2.139 -0.542 10.445 1.00 83.81 238 SER A O 1
ATOM 1884 N N . THR A 1 239 ? -2.840 0.100 8.413 1.00 88.38 239 THR A N 1
ATOM 1885 C CA . THR A 1 239 ? -3.962 0.915 8.901 1.00 88.38 239 THR A CA 1
ATOM 1886 C C . THR A 1 239 ? -5.048 0.064 9.580 1.00 88.38 239 THR A C 1
ATOM 1888 O O . THR A 1 239 ? -5.624 0.492 10.572 1.00 88.38 239 THR A O 1
ATOM 1891 N N . ILE A 1 240 ? -5.310 -1.169 9.127 1.00 91.06 240 ILE A N 1
ATOM 1892 C CA . ILE A 1 240 ? -6.213 -2.113 9.809 1.00 91.06 240 ILE A CA 1
ATOM 1893 C C . ILE A 1 240 ? -5.677 -2.449 11.199 1.00 91.06 240 ILE A C 1
ATOM 1895 O O . ILE A 1 240 ? -6.431 -2.405 12.170 1.00 91.06 240 ILE A O 1
ATOM 1899 N N . ALA A 1 241 ? -4.395 -2.811 11.294 1.00 91.38 241 ALA A N 1
ATOM 1900 C CA . ALA A 1 241 ? -3.766 -3.171 12.559 1.00 91.38 241 ALA A CA 1
ATOM 1901 C C . ALA A 1 241 ? -3.802 -1.996 13.545 1.00 91.38 241 ALA A C 1
ATOM 1903 O O . ALA A 1 241 ? -4.116 -2.194 14.716 1.00 91.38 241 ALA A O 1
ATOM 1904 N N . GLU A 1 242 ? -3.560 -0.783 13.051 1.00 93.31 242 GLU A N 1
ATOM 1905 C CA . GLU A 1 242 ? -3.691 0.461 13.806 1.00 93.31 242 GLU A CA 1
ATOM 1906 C C . GLU A 1 242 ? -5.126 0.679 14.313 1.00 93.31 242 GLU A C 1
ATOM 1908 O O . GLU A 1 242 ? -5.323 0.862 15.512 1.00 93.31 242 GLU A O 1
ATOM 1913 N N . ILE A 1 243 ? -6.144 0.556 13.452 1.00 94.44 243 ILE A N 1
ATOM 1914 C CA . ILE A 1 243 ? -7.560 0.680 13.850 1.00 94.44 243 ILE A CA 1
ATOM 1915 C C . ILE A 1 243 ? -7.923 -0.349 14.930 1.00 94.44 243 ILE A C 1
ATOM 1917 O O . ILE A 1 243 ? -8.551 -0.001 15.931 1.00 94.44 243 ILE A O 1
ATOM 1921 N N . VAL A 1 244 ? -7.539 -1.617 14.746 1.00 94.75 244 VAL A N 1
ATOM 1922 C CA . VAL A 1 244 ? -7.807 -2.694 15.716 1.00 94.75 244 VAL A CA 1
ATOM 1923 C C . VAL A 1 244 ? -7.130 -2.402 17.053 1.00 94.75 244 VAL A C 1
ATOM 1925 O O . VAL A 1 244 ? -7.771 -2.537 18.095 1.00 94.75 244 VAL A O 1
ATOM 1928 N N . ALA A 1 245 ? -5.868 -1.969 17.031 1.00 95.25 245 ALA A N 1
ATOM 1929 C CA . ALA A 1 245 ? -5.133 -1.607 18.236 1.00 95.25 245 ALA A CA 1
ATOM 1930 C C . ALA A 1 245 ? -5.807 -0.440 18.973 1.00 95.25 245 ALA A C 1
ATOM 1932 O O . ALA A 1 245 ? -6.083 -0.564 20.162 1.00 95.25 245 ALA A O 1
ATOM 1933 N N . LEU A 1 246 ? -6.158 0.639 18.266 1.00 96.81 246 LEU A N 1
ATOM 1934 C CA . LEU A 1 246 ? -6.803 1.822 18.846 1.00 96.81 246 LEU A CA 1
ATOM 1935 C C . LEU A 1 246 ? -8.182 1.507 19.444 1.00 96.81 246 LEU A C 1
ATOM 1937 O O . LEU A 1 246 ? -8.502 1.996 20.527 1.00 96.81 246 LEU A O 1
ATOM 1941 N N . PHE A 1 247 ? -8.981 0.646 18.799 1.00 96.25 247 PHE A N 1
ATOM 1942 C CA . PHE A 1 247 ? -10.243 0.166 19.375 1.00 96.25 247 PHE A CA 1
ATOM 1943 C C . PHE A 1 247 ? -10.027 -0.563 20.703 1.00 96.25 247 PHE A C 1
ATOM 1945 O O . PHE A 1 247 ? -10.736 -0.283 21.670 1.00 96.25 247 PHE A O 1
ATOM 1952 N N . ILE A 1 248 ? -9.068 -1.492 20.747 1.00 95.25 248 ILE A N 1
ATOM 1953 C CA . ILE A 1 248 ? -8.762 -2.270 21.953 1.00 95.25 248 ILE A CA 1
ATOM 1954 C C . ILE A 1 248 ? -8.240 -1.341 23.050 1.00 95.25 248 ILE A C 1
ATOM 1956 O O . ILE A 1 248 ? -8.771 -1.361 24.155 1.00 95.25 248 ILE A O 1
ATOM 1960 N N . THR A 1 249 ? -7.279 -0.470 22.736 1.00 96.56 249 THR A N 1
ATOM 1961 C CA . THR A 1 249 ? -6.711 0.488 23.692 1.00 96.56 249 THR A CA 1
ATOM 1962 C C . THR A 1 249 ? -7.786 1.391 24.295 1.00 96.56 249 THR A C 1
ATOM 1964 O O . THR A 1 249 ? -7.847 1.518 25.516 1.00 96.56 249 THR A O 1
ATOM 1967 N N . LEU A 1 250 ? -8.673 1.965 23.476 1.00 95.88 250 LEU A N 1
ATOM 1968 C CA . LEU A 1 250 ? -9.746 2.834 23.968 1.00 95.88 250 LEU A CA 1
ATOM 1969 C C . LEU A 1 250 ? -10.743 2.072 24.857 1.00 95.88 250 LEU A C 1
ATOM 1971 O O . LEU A 1 250 ? -11.156 2.569 25.905 1.00 95.88 250 LEU A O 1
ATOM 1975 N N . GLN A 1 251 ? -11.116 0.849 24.470 1.00 95.00 251 GLN A N 1
ATOM 1976 C CA . GLN A 1 251 ? -11.984 -0.003 25.288 1.00 95.00 251 GLN A CA 1
ATOM 1977 C C . GLN A 1 251 ? -11.325 -0.397 26.614 1.00 95.00 251 GLN A C 1
ATOM 1979 O O . GLN A 1 251 ? -11.998 -0.414 27.646 1.00 95.00 251 GLN A O 1
ATOM 1984 N N . ASP A 1 252 ? -10.033 -0.718 26.599 1.00 96.06 252 ASP A N 1
ATOM 1985 C CA . ASP A 1 252 ? -9.282 -1.117 27.787 1.00 96.06 252 ASP A CA 1
ATOM 1986 C C . ASP A 1 252 ? -9.138 0.045 28.769 1.00 96.06 252 ASP A C 1
ATOM 1988 O O . ASP A 1 252 ? -9.373 -0.140 29.962 1.00 96.06 252 ASP A O 1
ATOM 1992 N N . GLN A 1 253 ? -8.861 1.259 28.287 1.00 95.38 253 GLN A N 1
ATOM 1993 C CA . GLN A 1 253 ? -8.830 2.448 29.142 1.00 95.38 253 GLN A CA 1
ATOM 1994 C C . GLN A 1 253 ? -10.169 2.683 29.851 1.00 95.38 253 GLN A C 1
ATOM 1996 O O . GLN A 1 253 ? -10.209 2.847 31.073 1.00 95.38 253 GLN A O 1
ATOM 2001 N N . LEU A 1 254 ? -11.282 2.602 29.117 1.00 94.44 254 LEU A N 1
ATOM 2002 C CA . LEU A 1 254 ? -12.619 2.744 29.699 1.00 94.44 254 LEU A CA 1
ATOM 2003 C C . LEU A 1 254 ? -12.914 1.652 30.745 1.00 94.44 254 LEU A C 1
ATOM 2005 O O . LEU A 1 254 ? -13.505 1.942 31.789 1.00 94.44 254 LEU A O 1
ATOM 2009 N N . LYS A 1 255 ? -12.474 0.408 30.502 1.00 93.06 255 LYS A N 1
ATOM 2010 C CA . LYS A 1 255 ? -12.601 -0.719 31.449 1.00 93.06 255 LYS A CA 1
ATOM 2011 C C . LYS A 1 255 ? -11.719 -0.563 32.691 1.00 93.06 255 LYS A C 1
ATOM 2013 O O . LYS A 1 255 ? -12.087 -1.064 33.751 1.00 93.06 255 LYS A O 1
ATOM 2018 N N . LEU A 1 256 ? -10.597 0.147 32.581 1.00 95.62 256 LEU A N 1
ATOM 2019 C CA . LEU A 1 256 ? -9.715 0.506 33.697 1.00 95.62 256 LEU A CA 1
ATOM 2020 C C . LEU A 1 256 ? -10.216 1.719 34.501 1.00 95.62 256 LEU A C 1
ATOM 2022 O O . LEU A 1 256 ? -9.518 2.179 35.399 1.00 95.62 256 LEU A O 1
ATOM 2026 N N . ASN A 1 257 ? -11.433 2.207 34.227 1.00 93.25 257 ASN A N 1
ATOM 2027 C CA . ASN A 1 257 ? -12.011 3.414 34.822 1.00 93.25 257 ASN A CA 1
ATOM 2028 C C . ASN A 1 257 ? -11.211 4.697 34.537 1.00 93.25 257 ASN A C 1
ATOM 2030 O O . ASN A 1 257 ? -11.265 5.633 35.328 1.00 93.25 257 ASN A O 1
ATOM 2034 N N . ILE A 1 258 ? -10.523 4.775 33.394 1.00 93.81 258 ILE A N 1
ATOM 2035 C CA . ILE A 1 258 ? -9.982 6.043 32.892 1.00 93.81 258 ILE A CA 1
ATOM 2036 C C . ILE A 1 258 ? -11.130 6.837 32.281 1.00 93.81 258 ILE A C 1
ATOM 2038 O O . ILE A 1 258 ? -11.765 6.377 31.329 1.00 93.81 258 ILE A O 1
ATOM 2042 N N . ARG A 1 259 ? -11.421 8.007 32.858 1.00 93.94 259 ARG A N 1
ATOM 2043 C CA . ARG A 1 259 ? -12.586 8.839 32.506 1.00 93.94 259 ARG A CA 1
ATOM 2044 C C . ARG A 1 259 ? -12.241 10.251 32.065 1.00 93.94 259 ARG A C 1
ATOM 2046 O O . ARG A 1 259 ? -13.133 10.938 31.572 1.00 93.94 259 ARG A O 1
ATOM 2053 N N . ALA A 1 260 ? -10.994 10.669 32.237 1.00 94.25 260 ALA A N 1
ATOM 2054 C CA . ALA A 1 260 ? -10.546 11.998 31.864 1.00 94.25 260 ALA A CA 1
ATOM 2055 C C . ALA A 1 260 ? -10.588 12.173 30.337 1.00 94.25 260 ALA A C 1
ATOM 2057 O O . ALA A 1 260 ? -10.176 11.290 29.575 1.00 94.25 260 ALA A O 1
ATOM 2058 N N . VAL A 1 261 ? -11.153 13.294 29.884 1.00 92.94 261 VAL A N 1
ATOM 2059 C CA . VAL A 1 261 ? -11.336 13.575 28.454 1.00 92.94 261 VAL A CA 1
ATOM 2060 C C . VAL A 1 261 ? -9.989 13.736 27.750 1.00 92.94 261 VAL A C 1
ATOM 2062 O O . VAL A 1 261 ? -9.845 13.257 26.629 1.00 92.94 261 VAL A O 1
ATOM 2065 N N . ASP A 1 262 ? -8.995 14.350 28.387 1.00 94.25 262 ASP A N 1
ATOM 2066 C CA . ASP A 1 262 ? -7.642 14.516 27.842 1.00 94.25 262 ASP A CA 1
ATOM 2067 C C . ASP A 1 262 ? -6.894 13.196 27.593 1.00 94.25 262 ASP A C 1
ATOM 2069 O O . ASP A 1 262 ? -6.074 13.133 26.677 1.00 94.25 262 ASP A O 1
ATOM 2073 N N . GLU A 1 263 ? -7.207 12.134 28.335 1.00 93.00 263 GLU A N 1
ATOM 2074 C CA . GLU A 1 263 ? -6.657 10.794 28.097 1.00 93.00 263 GLU A CA 1
ATOM 2075 C C . GLU A 1 263 ? -7.402 10.039 26.983 1.00 93.00 263 GLU A C 1
ATOM 2077 O O . GLU A 1 263 ? -6.776 9.386 26.145 1.00 93.00 263 GLU A O 1
ATOM 2082 N N . LEU A 1 264 ? -8.735 10.149 26.934 1.00 94.69 264 LEU A N 1
ATOM 2083 C CA . LEU A 1 264 ? -9.578 9.404 25.985 1.00 94.69 264 LEU A CA 1
ATOM 2084 C C . LEU A 1 264 ? -9.639 10.051 24.591 1.00 94.69 264 LEU A C 1
ATOM 2086 O O . LEU A 1 264 ? -9.723 9.360 23.570 1.00 94.69 264 LEU A O 1
ATOM 2090 N N . PHE A 1 265 ? -9.641 11.383 24.532 1.00 94.12 265 PHE A N 1
ATOM 2091 C CA . PHE A 1 265 ? -9.879 12.147 23.309 1.00 94.12 265 PHE A CA 1
ATOM 2092 C C . PHE A 1 265 ? -8.780 11.993 22.242 1.00 94.12 265 PHE A C 1
ATOM 2094 O O . PHE A 1 265 ? -9.144 11.826 21.072 1.00 94.12 265 PHE A O 1
ATOM 2101 N N . PRO A 1 266 ? -7.471 11.981 22.575 1.00 95.50 266 PRO A N 1
ATOM 2102 C CA . PRO A 1 266 ? -6.416 11.758 21.584 1.00 95.50 266 PRO A CA 1
ATOM 2103 C C . PRO A 1 266 ? -6.567 10.412 20.866 1.00 95.50 266 PRO A C 1
ATOM 2105 O O . PRO A 1 266 ? -6.573 10.364 19.640 1.00 95.50 266 PRO A O 1
ATOM 2108 N N . ILE A 1 267 ? -6.819 9.333 21.612 1.00 95.06 267 ILE A N 1
ATOM 2109 C CA . ILE A 1 267 ? -6.961 7.977 21.053 1.00 95.06 267 ILE A CA 1
ATOM 2110 C C . ILE A 1 267 ? -8.197 7.882 20.158 1.00 95.06 267 ILE A C 1
ATOM 2112 O O . ILE A 1 267 ? -8.164 7.259 19.097 1.00 95.06 267 ILE A O 1
ATOM 2116 N N . LEU A 1 268 ? -9.297 8.521 20.563 1.00 95.81 268 LEU A N 1
ATOM 2117 C CA . LEU A 1 268 ? -10.509 8.582 19.752 1.00 95.81 268 LEU A CA 1
ATOM 2118 C C . LEU A 1 268 ? -10.306 9.388 18.457 1.00 95.81 268 LEU A C 1
ATOM 2120 O O . LEU A 1 268 ? -10.887 9.049 17.423 1.00 95.81 268 LEU A O 1
ATOM 2124 N N . THR A 1 269 ? -9.483 10.436 18.503 1.00 95.25 269 THR A N 1
ATOM 2125 C CA . THR A 1 269 ? -9.114 11.253 17.337 1.00 95.25 269 THR A CA 1
ATOM 2126 C C . THR A 1 269 ? -8.268 10.450 16.354 1.00 95.25 269 THR A C 1
ATOM 2128 O O . THR A 1 269 ? -8.596 10.394 15.166 1.00 95.25 269 THR A O 1
ATOM 2131 N N . ASP A 1 270 ? -7.254 9.746 16.854 1.00 95.06 270 ASP A N 1
ATOM 2132 C CA . ASP A 1 270 ? -6.411 8.866 16.043 1.00 95.06 270 ASP A CA 1
ATOM 2133 C C . ASP A 1 270 ? -7.239 7.740 15.414 1.00 95.06 270 ASP A C 1
ATOM 2135 O O . ASP A 1 270 ? -7.138 7.488 14.212 1.00 95.06 270 ASP A O 1
ATOM 2139 N N . LEU A 1 271 ? -8.149 7.126 16.182 1.00 95.94 271 LEU A N 1
ATOM 2140 C CA . LEU A 1 271 ? -9.054 6.092 15.676 1.00 95.94 271 LEU A CA 1
ATOM 2141 C C . LEU A 1 271 ? -9.919 6.622 14.530 1.00 95.94 271 LEU A C 1
ATOM 2143 O O . LEU A 1 271 ? -10.058 5.969 13.494 1.00 95.94 271 LEU A O 1
ATOM 2147 N N . ARG A 1 272 ? -10.489 7.819 14.698 1.00 94.25 272 ARG A N 1
ATOM 2148 C CA . ARG A 1 272 ? -11.295 8.465 13.663 1.00 94.25 272 ARG A CA 1
ATOM 2149 C C . ARG A 1 272 ? -10.477 8.695 12.390 1.00 94.25 272 ARG A C 1
ATOM 2151 O O . ARG A 1 272 ? -10.940 8.332 11.309 1.00 94.25 272 ARG A O 1
ATOM 2158 N N . HIS A 1 273 ? -9.280 9.263 12.503 1.00 92.81 273 HIS A N 1
ATOM 2159 C CA . HIS A 1 273 ? -8.427 9.542 11.346 1.00 92.81 273 HIS A CA 1
ATOM 2160 C C . HIS A 1 273 ? -7.930 8.271 10.652 1.00 92.81 273 HIS A C 1
ATOM 2162 O O . HIS A 1 273 ? -7.952 8.194 9.419 1.00 92.81 273 HIS A O 1
ATOM 2168 N N . ALA A 1 274 ? -7.558 7.239 11.410 1.00 91.88 274 ALA A N 1
ATOM 2169 C CA . ALA A 1 274 ? -7.191 5.941 10.854 1.00 91.88 274 ALA A CA 1
ATOM 2170 C C . ALA A 1 274 ? -8.369 5.329 10.073 1.00 91.88 274 ALA A C 1
ATOM 2172 O O . ALA A 1 274 ? -8.205 4.861 8.943 1.00 91.88 274 ALA A O 1
ATOM 2173 N N . MET A 1 275 ? -9.590 5.423 10.616 1.00 90.69 275 MET A N 1
ATOM 2174 C CA . MET A 1 275 ? -10.801 4.985 9.921 1.00 90.69 275 MET A CA 1
ATOM 2175 C C . MET A 1 275 ? -11.117 5.820 8.676 1.00 90.69 275 MET A C 1
ATOM 2177 O O . MET A 1 275 ? -11.617 5.244 7.716 1.00 90.69 275 MET A O 1
ATOM 2181 N N . GLU A 1 276 ? -10.859 7.131 8.653 1.00 88.94 276 GLU A N 1
ATOM 2182 C CA . GLU A 1 276 ? -11.022 7.998 7.466 1.00 88.94 276 GLU A CA 1
ATOM 2183 C C . GLU A 1 276 ? -9.994 7.668 6.368 1.00 88.94 276 GLU A C 1
ATOM 2185 O O . GLU A 1 276 ? -10.319 7.702 5.181 1.00 88.94 276 GLU A O 1
ATOM 2190 N N . THR A 1 277 ? -8.781 7.273 6.762 1.00 87.12 277 THR A N 1
ATOM 2191 C CA . THR A 1 277 ? -7.681 6.908 5.851 1.00 87.12 277 THR A CA 1
ATOM 2192 C C . THR A 1 277 ? -7.950 5.591 5.109 1.00 87.12 277 THR A C 1
ATOM 2194 O O . THR A 1 277 ? -7.429 5.362 4.014 1.00 87.12 277 THR A O 1
ATOM 2197 N N . LEU A 1 278 ? -8.802 4.723 5.667 1.00 85.56 278 LEU A N 1
ATOM 2198 C CA . LEU A 1 278 ? -9.139 3.430 5.078 1.00 85.56 278 LEU A CA 1
ATOM 2199 C C . LEU A 1 278 ? -10.082 3.572 3.867 1.00 85.56 278 LEU A C 1
ATOM 2201 O O . LEU A 1 278 ? -11.303 3.672 4.002 1.00 85.56 278 LEU A O 1
ATOM 2205 N N . SER A 1 279 ? -9.509 3.556 2.664 1.00 77.31 279 SER A N 1
ATOM 2206 C CA . SER A 1 279 ? -10.197 3.904 1.410 1.00 77.31 279 SER A CA 1
ATOM 2207 C C . SER A 1 279 ? -11.328 2.960 0.983 1.00 77.31 279 SER A C 1
ATOM 2209 O O . SER A 1 279 ? -12.273 3.407 0.339 1.00 77.31 279 SER A O 1
ATOM 2211 N N . TYR A 1 280 ? -11.265 1.673 1.330 1.00 79.31 280 TYR A N 1
ATOM 2212 C CA . TYR A 1 280 ? -12.296 0.686 0.974 1.00 79.31 280 TYR A CA 1
ATOM 2213 C C . TYR A 1 280 ? -13.419 0.573 2.012 1.00 79.31 280 TYR A C 1
ATOM 2215 O O . TYR A 1 280 ? -14.379 -0.165 1.797 1.00 79.31 280 TYR A O 1
ATOM 2223 N N . LEU A 1 281 ? -13.327 1.294 3.131 1.00 82.06 281 LEU A N 1
ATOM 2224 C CA .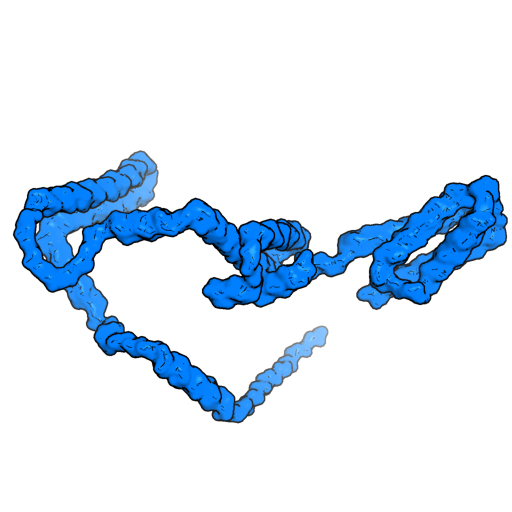 LEU A 1 281 ? -14.389 1.319 4.125 1.00 82.06 281 LEU A CA 1
ATOM 2225 C C . LEU A 1 281 ? -15.527 2.237 3.625 1.00 82.06 281 LEU A C 1
ATOM 2227 O O . LEU A 1 281 ? -15.258 3.395 3.279 1.00 82.06 281 LEU A O 1
ATOM 2231 N N . PRO A 1 282 ? -16.789 1.766 3.583 1.00 83.31 282 PRO A N 1
ATOM 2232 C CA . PRO A 1 282 ? -17.917 2.555 3.093 1.00 83.31 282 PRO A CA 1
ATOM 2233 C C . PRO A 1 282 ? -18.114 3.863 3.871 1.00 83.31 282 PRO A C 1
ATOM 2235 O O . PRO A 1 282 ? -17.831 3.950 5.071 1.00 83.31 282 PRO A O 1
ATOM 2238 N N . ALA A 1 283 ? -18.596 4.906 3.192 1.00 75.31 283 ALA A N 1
ATOM 2239 C CA . ALA A 1 283 ? -18.858 6.207 3.816 1.00 75.31 283 ALA A CA 1
ATOM 2240 C C . ALA A 1 283 ? -20.009 6.145 4.839 1.00 75.31 283 ALA A C 1
ATOM 2242 O O . ALA A 1 283 ? -19.999 6.870 5.827 1.00 75.31 283 ALA A O 1
ATOM 2243 N N . ASP A 1 284 ? -20.961 5.240 4.628 1.00 79.75 284 ASP A N 1
ATOM 2244 C CA . ASP A 1 284 ? -22.135 4.974 5.462 1.00 79.75 284 ASP A CA 1
ATOM 2245 C C . ASP A 1 284 ? -21.897 3.882 6.522 1.00 79.75 284 ASP A C 1
ATOM 2247 O O .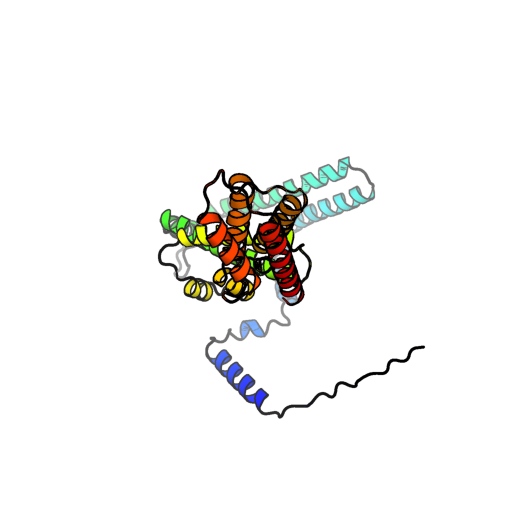 ASP A 1 284 ? -22.836 3.405 7.158 1.00 79.75 284 ASP A O 1
ATOM 2251 N N . PHE A 1 285 ? -20.641 3.482 6.738 1.00 89.69 285 PHE A N 1
ATOM 2252 C CA . PHE A 1 285 ? -20.304 2.435 7.693 1.00 89.69 285 PHE A CA 1
ATOM 2253 C C . PHE A 1 285 ? -20.718 2.817 9.128 1.00 89.69 285 PHE A C 1
ATOM 2255 O O . PHE A 1 285 ? -20.214 3.780 9.704 1.00 89.69 285 PHE A O 1
ATOM 2262 N N . ASP A 1 286 ? -21.592 2.010 9.737 1.00 88.31 286 ASP A N 1
ATOM 2263 C CA . ASP A 1 286 ? -22.148 2.228 11.085 1.00 88.31 286 ASP A CA 1
ATOM 2264 C C . ASP A 1 286 ? -21.070 2.496 12.153 1.00 88.31 286 ASP A C 1
ATOM 2266 O O . ASP A 1 286 ? -21.205 3.403 12.974 1.00 88.31 286 ASP A O 1
ATOM 2270 N N . GLY A 1 287 ? -19.947 1.770 12.101 1.00 89.38 287 GLY A N 1
ATOM 2271 C CA . GLY A 1 287 ? -18.846 1.979 13.041 1.00 89.38 287 GLY A CA 1
ATOM 2272 C C . GLY A 1 287 ? -18.175 3.352 12.910 1.00 89.38 287 GLY A C 1
ATOM 2273 O O . GLY A 1 287 ? -17.790 3.924 13.927 1.00 89.38 287 GLY A O 1
ATOM 2274 N N . ARG A 1 288 ? -18.091 3.924 11.697 1.00 90.56 288 ARG A N 1
ATOM 2275 C CA . ARG A 1 288 ? -17.560 5.286 11.485 1.00 90.56 288 ARG A CA 1
ATOM 2276 C C . ARG A 1 288 ? -18.481 6.322 12.115 1.00 90.56 288 ARG A C 1
ATOM 2278 O O . ARG A 1 288 ? -18.003 7.216 12.806 1.00 90.56 288 ARG A O 1
ATOM 2285 N N . ASN A 1 289 ? -19.790 6.174 11.918 1.00 91.56 289 ASN A N 1
ATOM 2286 C CA . ASN A 1 289 ? -20.780 7.104 12.461 1.00 91.56 289 ASN A CA 1
ATOM 2287 C C . ASN A 1 289 ? -20.765 7.123 13.996 1.00 91.56 289 ASN A C 1
ATOM 2289 O O . ASN A 1 289 ? -20.820 8.198 14.588 1.00 91.56 289 ASN A O 1
ATOM 2293 N N . LYS A 1 290 ? -20.605 5.956 14.634 1.00 93.19 290 LYS A N 1
ATOM 2294 C CA . LYS A 1 290 ? -20.467 5.845 16.096 1.00 93.19 290 LYS A CA 1
ATOM 2295 C C . LYS A 1 290 ? -19.192 6.507 16.617 1.00 93.19 290 LYS A C 1
ATOM 2297 O O . LYS A 1 290 ? -19.242 7.286 17.565 1.00 93.19 290 LYS A O 1
ATOM 2302 N N . VAL A 1 291 ? -18.044 6.240 15.992 1.00 94.38 291 VAL A N 1
ATOM 2303 C CA . VAL A 1 291 ? -16.776 6.887 16.377 1.00 94.38 291 VAL A CA 1
ATOM 2304 C C . VAL A 1 291 ? -16.874 8.408 16.208 1.00 94.38 291 VAL A C 1
ATOM 2306 O O . VAL A 1 291 ? -16.461 9.154 17.095 1.00 94.38 291 VAL A O 1
ATOM 2309 N N . LEU A 1 292 ? -17.506 8.879 15.130 1.00 93.31 292 LEU A N 1
ATOM 2310 C CA . LEU A 1 292 ? -17.740 10.301 14.890 1.00 93.31 292 LEU A CA 1
ATOM 2311 C C . LEU A 1 292 ? -18.655 10.937 15.948 1.00 93.31 292 LEU A C 1
ATOM 2313 O O . LEU A 1 292 ? -18.347 12.029 16.426 1.00 93.31 292 LEU A O 1
ATOM 2317 N N . SER A 1 293 ? -19.748 10.277 16.346 1.00 94.19 293 SER A N 1
ATOM 2318 C CA . SER A 1 293 ? -20.652 10.813 17.372 1.00 94.19 293 SER A CA 1
ATOM 2319 C C . SER A 1 293 ? -19.971 10.932 18.735 1.00 94.19 293 SER A C 1
ATOM 2321 O O . SER A 1 293 ? -20.149 11.939 19.421 1.00 94.19 293 SER A O 1
ATOM 2323 N N . TRP A 1 294 ? -19.139 9.956 19.114 1.00 95.06 294 TRP A N 1
ATOM 2324 C CA . TRP A 1 294 ? -18.347 10.039 20.346 1.00 95.06 294 TRP A CA 1
ATOM 2325 C C . TRP A 1 294 ? -17.273 11.116 20.266 1.00 95.06 294 TRP A C 1
ATOM 2327 O O . TRP A 1 294 ? -17.098 11.870 21.222 1.00 95.06 294 TRP A O 1
ATOM 2337 N N . HIS A 1 295 ? -16.612 11.252 19.116 1.00 95.06 295 HIS A N 1
ATOM 2338 C CA . HIS A 1 295 ? -15.633 12.310 18.898 1.00 95.06 295 HIS A CA 1
ATOM 2339 C C . HIS A 1 295 ? -16.278 13.691 19.045 1.00 95.06 295 HIS A C 1
ATOM 2341 O O . HIS A 1 295 ? -15.719 14.571 19.692 1.00 95.06 295 HIS A O 1
ATOM 2347 N N . GLN A 1 296 ? -17.463 13.905 18.468 1.00 94.50 296 GLN A N 1
ATOM 2348 C CA . GLN A 1 296 ? -18.200 15.166 18.610 1.00 94.50 296 GLN A CA 1
ATOM 2349 C C . GLN A 1 296 ? -18.621 15.429 20.059 1.00 94.50 296 GLN A C 1
ATOM 2351 O O . GLN A 1 296 ? -18.532 16.565 20.519 1.00 94.50 296 GLN A O 1
ATOM 2356 N N . LYS A 1 297 ? -19.039 14.384 20.783 1.00 93.69 297 LYS A N 1
ATOM 2357 C CA . LYS A 1 297 ? -19.442 14.485 22.187 1.00 93.69 297 LYS A CA 1
ATOM 2358 C C . LYS A 1 297 ? -18.277 14.875 23.099 1.00 93.69 297 LYS A C 1
ATOM 2360 O O . LYS A 1 297 ? -18.437 15.796 23.889 1.00 93.69 297 LYS A O 1
ATOM 2365 N N . LEU A 1 298 ? -17.117 14.226 22.961 1.00 92.38 298 LEU A N 1
ATOM 2366 C CA . LEU A 1 298 ? -15.929 14.539 23.767 1.00 92.38 298 LEU A CA 1
ATOM 2367 C C . LEU A 1 298 ? -15.279 15.871 23.370 1.00 92.38 298 LEU A C 1
ATOM 2369 O O . LEU A 1 298 ? -14.809 16.592 24.238 1.00 92.38 298 LEU A O 1
ATOM 2373 N N . ASN A 1 299 ? -15.324 16.255 22.089 1.00 92.88 299 ASN A N 1
ATOM 2374 C CA . ASN A 1 299 ? -14.822 17.559 21.636 1.00 92.88 299 ASN A CA 1
ATOM 2375 C C . ASN A 1 299 ? -15.613 18.747 22.221 1.00 92.88 299 ASN A C 1
ATOM 2377 O O . ASN A 1 299 ? -15.128 19.874 22.219 1.00 92.88 299 ASN A O 1
ATOM 2381 N N . GLY A 1 300 ? -16.852 18.516 22.668 1.00 89.56 300 GLY A N 1
ATOM 2382 C CA . GLY A 1 300 ? -17.667 19.523 23.351 1.00 89.56 300 GLY A CA 1
ATOM 2383 C C . GLY A 1 300 ? -17.363 19.675 24.845 1.00 89.56 300 GLY A C 1
ATOM 2384 O O . GLY A 1 300 ? -17.899 20.592 25.462 1.00 89.56 300 GLY A O 1
ATOM 2385 N N . MET A 1 301 ? -16.544 18.790 25.418 1.00 91.44 301 MET A N 1
ATOM 2386 C CA . MET A 1 301 ? -16.169 18.779 26.834 1.00 91.44 301 MET A CA 1
ATOM 2387 C C . MET A 1 301 ? -14.810 19.456 27.029 1.00 91.44 301 MET A C 1
ATOM 2389 O O . MET A 1 301 ? -13.993 19.521 26.107 1.00 91.44 301 MET A O 1
ATOM 2393 N N . THR A 1 302 ? -14.550 19.981 28.226 1.00 89.38 302 THR A N 1
ATOM 2394 C CA . THR A 1 302 ? -13.214 20.510 28.536 1.00 89.38 302 THR A CA 1
ATOM 2395 C C . THR A 1 302 ? -12.223 19.376 28.801 1.00 89.38 302 THR A C 1
ATOM 2397 O O . THR A 1 302 ? -12.597 18.291 29.230 1.00 89.38 302 THR A O 1
ATOM 2400 N N . ALA A 1 303 ? -10.933 19.622 28.560 1.00 83.06 303 ALA A N 1
ATOM 2401 C CA . ALA A 1 303 ? -9.888 18.609 28.733 1.00 83.06 303 ALA A CA 1
ATOM 2402 C C . ALA A 1 303 ? -9.824 18.036 30.166 1.00 83.06 303 ALA A C 1
ATOM 2404 O O . ALA A 1 303 ? -9.513 16.867 30.342 1.00 83.06 303 ALA A O 1
ATOM 2405 N N . SER A 1 304 ? -10.154 18.850 31.175 1.00 87.31 304 SER A N 1
ATOM 2406 C CA . SER A 1 304 ? -10.177 18.461 32.591 1.00 87.31 304 SER A CA 1
ATOM 2407 C C . SER A 1 304 ? -11.484 17.808 33.048 1.00 87.31 304 SER A C 1
ATOM 2409 O O . SER A 1 304 ? -11.606 17.455 34.218 1.00 87.31 304 SER A O 1
ATOM 2411 N N . GLU A 1 305 ? -12.498 17.731 32.185 1.00 92.38 305 GLU A N 1
ATOM 2412 C CA . GLU A 1 305 ? -13.746 17.053 32.527 1.00 92.38 305 GLU A CA 1
ATOM 2413 C C . GLU A 1 305 ? -13.574 15.534 32.479 1.00 92.38 305 GLU A C 1
ATOM 2415 O O . GLU A 1 305 ? -12.804 14.989 31.688 1.00 92.38 305 GLU A O 1
ATOM 2420 N N . GLU A 1 306 ? -14.341 14.847 33.321 1.00 93.81 306 GLU A N 1
ATOM 2421 C CA . GLU A 1 306 ? -14.433 13.393 33.334 1.00 93.81 306 GLU A CA 1
ATOM 2422 C C . GLU A 1 306 ? -15.819 12.946 32.863 1.00 93.81 306 GLU A C 1
ATOM 2424 O O . GLU A 1 306 ? -16.842 13.557 33.192 1.00 93.81 306 GLU A O 1
ATOM 2429 N N . ILE A 1 307 ? -15.876 11.851 32.106 1.00 93.94 307 ILE A N 1
ATOM 2430 C CA . ILE A 1 307 ? -17.148 11.238 31.708 1.00 93.94 307 ILE A CA 1
ATOM 2431 C C . ILE A 1 307 ? -17.747 10.402 32.850 1.00 93.94 307 ILE A C 1
ATOM 2433 O O . ILE A 1 307 ? -17.045 9.666 33.548 1.00 93.94 307 ILE A O 1
ATOM 2437 N N . SER A 1 308 ? -19.074 10.453 33.010 1.00 94.81 308 SER A N 1
ATOM 2438 C CA . SER A 1 308 ? -19.769 9.671 34.044 1.00 94.81 308 SER A CA 1
ATOM 2439 C C . SER A 1 308 ? -19.710 8.157 33.788 1.00 94.81 308 SER A C 1
ATOM 2441 O O . SER A 1 308 ? -19.506 7.711 32.655 1.00 94.81 308 SER A O 1
ATOM 2443 N N . ASP A 1 309 ? -19.935 7.351 34.832 1.00 93.62 309 ASP A N 1
ATOM 2444 C CA . ASP A 1 309 ? -20.013 5.879 34.757 1.00 93.62 309 ASP A CA 1
ATOM 2445 C C . ASP A 1 309 ? -21.037 5.384 33.738 1.00 93.62 309 ASP A C 1
ATOM 2447 O O . ASP A 1 309 ? -20.788 4.424 33.003 1.00 93.62 309 ASP A O 1
ATOM 2451 N N . GLU A 1 310 ? -22.181 6.050 33.652 1.00 94.56 310 GLU A N 1
ATOM 2452 C CA . GLU A 1 310 ? -23.236 5.718 32.702 1.00 94.56 310 GLU A CA 1
ATOM 2453 C C . GLU A 1 310 ? -22.789 6.009 31.268 1.00 94.56 310 GLU A C 1
ATOM 2455 O O . GLU A 1 310 ? -22.990 5.186 30.371 1.00 94.56 310 GLU A O 1
ATOM 2460 N N . VAL A 1 311 ? -22.133 7.156 31.054 1.00 93.62 311 VAL A N 1
ATOM 2461 C CA . VAL A 1 311 ? -21.621 7.558 29.739 1.00 93.62 311 VAL A CA 1
ATOM 2462 C C . VAL A 1 311 ? -20.490 6.636 29.289 1.00 93.62 311 VAL A C 1
ATOM 2464 O O . VAL A 1 311 ? -20.489 6.209 28.135 1.00 93.62 311 VAL A O 1
ATOM 2467 N N . ALA A 1 312 ? -19.578 6.274 30.191 1.00 94.12 312 ALA A N 1
ATOM 2468 C CA . ALA A 1 312 ? -18.481 5.356 29.906 1.00 94.12 312 ALA A CA 1
ATOM 2469 C C . ALA A 1 312 ? -18.992 3.957 29.528 1.00 94.12 312 ALA A C 1
ATOM 2471 O O . ALA A 1 312 ? -18.540 3.387 28.536 1.00 94.12 312 ALA A O 1
ATOM 2472 N N . ARG A 1 313 ? -19.986 3.418 30.251 1.00 94.06 313 ARG A N 1
ATOM 2473 C CA . ARG A 1 313 ? -20.610 2.125 29.908 1.00 94.06 313 ARG A CA 1
ATOM 2474 C C . ARG A 1 313 ? -21.268 2.148 28.532 1.00 94.06 313 ARG A C 1
ATOM 2476 O O . ARG A 1 313 ? -21.113 1.193 27.771 1.00 94.06 313 ARG A O 1
ATOM 2483 N N . GLN A 1 314 ? -21.961 3.237 28.201 1.00 95.62 314 GLN A N 1
ATOM 2484 C CA . GLN A 1 314 ? -22.561 3.405 26.879 1.00 95.62 314 GLN A CA 1
ATOM 2485 C C . GLN A 1 314 ? -21.490 3.490 25.780 1.00 95.62 314 GLN A C 1
ATOM 2487 O O . GLN A 1 314 ? -21.634 2.858 24.734 1.00 95.62 314 GLN A O 1
ATOM 2492 N N . MET A 1 315 ? -20.393 4.211 26.034 1.00 95.12 315 MET A N 1
ATOM 2493 C CA . MET A 1 315 ? -19.268 4.322 25.103 1.00 95.12 315 MET A CA 1
ATOM 2494 C C . MET A 1 315 ? -18.617 2.962 24.840 1.00 95.12 315 MET A C 1
ATOM 2496 O O . MET A 1 315 ? -18.417 2.601 23.683 1.00 95.12 315 MET A O 1
ATOM 2500 N N . VAL A 1 316 ? -18.365 2.165 25.884 1.00 95.00 316 VAL A N 1
ATOM 2501 C CA . VAL A 1 316 ? -17.829 0.799 25.740 1.00 95.00 316 VAL A CA 1
ATOM 2502 C C . VAL A 1 316 ? -18.740 -0.060 24.863 1.00 95.00 316 VAL A C 1
ATOM 2504 O O . VAL A 1 316 ? -18.257 -0.689 23.923 1.00 95.00 316 VAL A O 1
ATOM 2507 N N . PHE A 1 317 ? -20.050 -0.056 25.121 1.00 95.62 317 PHE A N 1
ATOM 2508 C CA . PHE A 1 317 ? -21.013 -0.847 24.350 1.00 95.62 317 PHE A CA 1
ATOM 2509 C C . PHE A 1 317 ? -21.039 -0.462 22.861 1.00 95.62 317 PHE A C 1
ATOM 2511 O O . PHE A 1 317 ? -21.029 -1.326 21.975 1.00 95.62 317 PHE A O 1
ATOM 2518 N N . GLU A 1 318 ? -21.054 0.837 22.561 1.00 95.56 318 GLU A N 1
ATOM 2519 C CA . GLU A 1 318 ? -21.081 1.317 21.179 1.00 95.56 318 GLU A CA 1
ATOM 2520 C C . GLU A 1 318 ? -19.761 1.065 20.444 1.00 95.56 318 GLU A C 1
ATOM 2522 O O . GLU A 1 318 ? -19.792 0.653 19.280 1.00 95.56 318 GLU A O 1
ATOM 2527 N N . LEU A 1 319 ? -18.618 1.230 21.119 1.00 95.50 319 LEU A N 1
ATOM 2528 C CA . LEU A 1 319 ? -17.297 0.913 20.570 1.00 95.50 319 LEU A CA 1
ATOM 2529 C C . LEU A 1 319 ? -17.123 -0.586 20.320 1.00 95.50 319 LEU A C 1
ATOM 2531 O O . LEU A 1 319 ? -16.567 -0.967 19.293 1.00 95.50 319 LEU A O 1
ATOM 2535 N N . GLU A 1 320 ? -17.618 -1.449 21.207 1.00 95.00 320 GLU A N 1
ATOM 2536 C CA . GLU A 1 320 ? -17.590 -2.903 21.009 1.00 95.00 320 GLU A CA 1
ATOM 2537 C C . GLU A 1 320 ? -18.475 -3.314 19.827 1.00 95.00 320 GLU A C 1
ATOM 2539 O O . GLU A 1 320 ? -18.090 -4.136 18.990 1.00 95.00 320 GLU A O 1
ATOM 2544 N N . THR A 1 321 ? -19.639 -2.679 19.686 1.00 94.62 321 THR A N 1
ATOM 2545 C CA . THR A 1 321 ? -20.513 -2.883 18.526 1.00 94.62 321 THR A CA 1
ATOM 2546 C C . THR A 1 321 ? -19.838 -2.425 17.227 1.00 94.62 321 THR A C 1
ATOM 2548 O O . THR A 1 321 ? -19.885 -3.145 16.226 1.00 94.62 321 THR A O 1
ATOM 2551 N N . ALA A 1 322 ? -19.181 -1.261 17.234 1.00 95.25 322 ALA A N 1
ATOM 2552 C CA . ALA A 1 322 ? -18.441 -0.736 16.086 1.00 95.25 322 ALA A CA 1
ATOM 2553 C C . ALA A 1 322 ? -17.260 -1.645 15.699 1.00 95.25 322 ALA A C 1
ATOM 2555 O O . ALA A 1 322 ? -17.118 -1.995 14.526 1.00 95.25 322 ALA A O 1
ATOM 2556 N N . TYR A 1 323 ? -16.479 -2.103 16.679 1.00 95.31 323 TYR A N 1
ATOM 2557 C CA . TYR A 1 323 ? -15.364 -3.032 16.487 1.00 95.31 323 TYR A CA 1
ATOM 2558 C C . TYR A 1 323 ? -15.817 -4.381 15.909 1.00 95.31 323 TYR A C 1
ATOM 2560 O O . TYR A 1 323 ? -15.220 -4.905 14.964 1.00 95.31 323 TYR A O 1
ATOM 2568 N N . ASN A 1 324 ? -16.920 -4.933 16.421 1.00 94.06 324 ASN A N 1
ATOM 2569 C CA . ASN A 1 324 ? -17.497 -6.173 15.906 1.00 94.06 324 ASN A CA 1
ATOM 2570 C C . ASN A 1 324 ? -18.013 -6.014 14.469 1.00 94.06 324 ASN A C 1
ATOM 2572 O O . ASN A 1 324 ? -17.813 -6.905 13.642 1.00 94.06 324 ASN A O 1
ATOM 2576 N N . SER A 1 325 ? -18.647 -4.880 14.155 1.00 92.62 325 SER A N 1
ATOM 2577 C CA . SER A 1 325 ? -19.054 -4.542 12.786 1.00 92.62 325 SER A CA 1
ATOM 2578 C C . SER A 1 325 ? -17.841 -4.448 11.855 1.00 92.62 325 SER A C 1
ATOM 2580 O O . SER A 1 325 ? -17.846 -5.023 10.767 1.00 92.62 325 SER A O 1
ATOM 2582 N N . PHE A 1 326 ? -16.760 -3.814 12.318 1.00 92.94 326 PHE A N 1
ATOM 2583 C CA . PHE A 1 326 ? -15.522 -3.650 11.555 1.00 92.94 326 PHE A CA 1
ATOM 2584 C C . PHE A 1 326 ? -14.841 -4.995 11.290 1.00 92.94 326 PHE A C 1
ATOM 2586 O O . PHE A 1 326 ? -14.522 -5.322 10.152 1.00 92.94 326 PHE A O 1
ATOM 2593 N N . THR A 1 327 ? -14.734 -5.846 12.310 1.00 90.94 327 THR A N 1
ATOM 2594 C CA . THR A 1 327 ? -14.188 -7.205 12.170 1.00 90.94 327 THR A CA 1
ATOM 2595 C C . THR A 1 327 ? -15.025 -8.052 11.203 1.00 90.94 327 THR A C 1
ATOM 2597 O O . THR A 1 327 ? -14.476 -8.814 10.410 1.00 90.94 327 THR A O 1
ATOM 2600 N N . ARG A 1 328 ? -16.361 -7.933 11.234 1.00 89.62 328 ARG A N 1
ATOM 2601 C CA . ARG A 1 328 ? -17.248 -8.620 10.275 1.00 89.62 328 ARG A CA 1
ATOM 2602 C C . ARG A 1 328 ? -17.047 -8.116 8.850 1.00 89.62 328 ARG A C 1
ATOM 2604 O O . ARG A 1 328 ? -17.020 -8.930 7.936 1.00 89.62 328 ARG A O 1
ATOM 2611 N N . PHE A 1 329 ? -16.886 -6.807 8.674 1.00 88.69 329 PHE A N 1
ATOM 2612 C CA . PHE A 1 329 ? -16.589 -6.206 7.378 1.00 88.69 329 PHE A CA 1
ATOM 2613 C C . PHE A 1 329 ? -15.275 -6.749 6.800 1.00 88.69 329 PHE A C 1
ATOM 2615 O O . PHE A 1 329 ? -15.264 -7.225 5.667 1.00 88.69 329 PHE A O 1
ATOM 2622 N N . LEU A 1 330 ? -14.212 -6.803 7.609 1.00 86.69 330 LEU A N 1
ATOM 2623 C CA . LEU A 1 330 ? -12.918 -7.354 7.191 1.00 86.69 330 LEU A CA 1
ATOM 2624 C C . LEU A 1 330 ? -12.967 -8.847 6.840 1.00 86.69 330 LEU A C 1
ATOM 2626 O O . LEU A 1 330 ? -12.208 -9.293 5.994 1.00 86.69 330 LEU A O 1
ATOM 2630 N N . ARG A 1 331 ? -13.846 -9.635 7.472 1.00 82.12 331 ARG A N 1
ATOM 2631 C CA . ARG A 1 331 ? -14.016 -11.064 7.141 1.00 82.12 331 ARG A CA 1
ATOM 2632 C C . ARG A 1 331 ? -14.780 -11.306 5.840 1.00 82.12 331 ARG A C 1
ATOM 2634 O O . ARG A 1 331 ? -14.673 -12.392 5.281 1.00 82.12 331 ARG A O 1
ATOM 2641 N N . ASN A 1 332 ? -15.597 -10.341 5.426 1.00 73.56 332 ASN A N 1
ATOM 2642 C CA . ASN A 1 332 ? -16.460 -10.439 4.250 1.00 73.56 332 ASN A CA 1
ATOM 2643 C C . ASN A 1 332 ? -15.860 -9.757 3.008 1.00 73.56 332 ASN A C 1
ATOM 2645 O O . ASN A 1 332 ? -16.494 -9.790 1.954 1.00 73.56 332 ASN A O 1
ATOM 2649 N N . THR A 1 333 ? -14.696 -9.119 3.151 1.00 58.62 333 THR A N 1
ATOM 2650 C CA . THR A 1 333 ? -13.936 -8.465 2.074 1.00 58.62 333 THR A CA 1
ATOM 2651 C C . THR A 1 333 ? -12.860 -9.413 1.562 1.00 58.62 333 THR A C 1
ATOM 2653 O O . THR A 1 333 ? -12.662 -9.462 0.329 1.00 58.62 333 THR A O 1
#

Sequence (333 aa):
MAENTKKFMTWRVEPRESLNEQAVSRNRISAIIPSIPEDILSSGSQGNTEMNRLVKHALTNPFVPVGMFVTVGCLVGMCKATLNRNMYRAQIYMRGRVAAQFFTVCVLTGGALYMGFKTPFGNSPGEIPVNPDFVTRKMLNRNTDTERERLDNLSELYAVIIALENLEKILGRDYISPKEYTAECSKLLTQFKVTLKLLPGLDFKDFLRKYRVNCPAALERIEQDRPTTVKGDDQSNSTIAEIVALFITLQDQLKLNIRAVDELFPILTDLRHAMETLSYLPADFDGRNKVLSWHQKLNGMTASEEISDEVARQMVFELETAYNSFTRFLRNT

Nearest PDB structures (foldseek):
  2j9w-assembly2_B  TM=9.909E-01  e=7.244E-08  Xenopus laevis
  6vme-assembly2_U  TM=9.757E-01  e=9.588E-05  Homo sapiens

pLDDT: mean 72.27, std 20.38, range [31.33, 96.81]

Secondary structure (DSSP, 8-state):
---------------TTHHHHHHHHHHHHTTSSPPPPTTTTS-TT-HHHHHHHHHHHHHTSTHHHHHHHHHHHHHHHHHHHHHTT-HHHHHHHHHHHHHHHHHHHHHHHHHHHHHHTS------TT-----HHHHHHHHHSSS-HHHHHHHHHHHHHHHHHHHHHHHHHHHTTT-S-HHHHHHHHHHHHHHHHHHHHTSTT--HHHHHHHHT---HHHHHHHHHTS-TT-SSHHHHHHHHHHHHHHHHHHHHHHHTT--BHHHHHHHHHHHHHHHHH-TTS-TT-HHHHHHHHHHHHHHTS-TT-B--HHHHHHHHHHHHHHHHHHHHHHHH-